Protein AF-A0A9W3HD60-F1 (afdb_monomer)

pLDDT: mean 72.44, std 21.39, range [37.31, 96.19]

Organism: Camelus bactrianus (NCBI:txid9837)

Sequence (207 aa):
MVCRALPRRALPRTVTPEMRALVVDWLVQVHEYLGLEGDTLYLAVHLLDSYLCAGRVRLHRLQLLGVACLFLACKMEECVLPESASLCLLGAGSFSRAELLRAERRILSRLDFRLHHPGPLLCLGLLAALARSSPQRGRAEPPRALYGPRRSPRPGSWPRRYLPQVCAAPAPRPQPRRRPPAPPPPARASLSLETSSKNTVCVRLPL

Radius of gyration: 32.54 Å; Cα contacts (8 Å, |Δi|>4): 108; chains: 1; bounding box: 62×59×100 Å

Structure (mmCIF, N/CA/C/O backbone):
data_AF-A0A9W3HD60-F1
#
_entry.id   AF-A0A9W3HD60-F1
#
loop_
_atom_site.group_PDB
_atom_site.id
_atom_site.type_symbol
_atom_site.label_atom_id
_atom_site.label_alt_id
_atom_site.label_comp_id
_atom_site.label_asym_id
_atom_site.label_entity_id
_atom_site.label_seq_id
_atom_site.pdbx_PDB_ins_code
_atom_site.Cartn_x
_atom_site.Cartn_y
_atom_site.Cartn_z
_atom_site.occupancy
_atom_site.B_iso_or_equiv
_atom_site.auth_seq_id
_atom_site.auth_comp_id
_atom_site.auth_asym_id
_atom_site.auth_atom_id
_atom_site.pdbx_PDB_model_num
ATOM 1 N N . MET A 1 1 ? -7.993 1.593 -24.203 1.00 39.50 1 MET A N 1
ATOM 2 C CA . MET A 1 1 ? -7.359 2.736 -23.511 1.00 39.50 1 MET A CA 1
ATOM 3 C C . MET A 1 1 ? -8.307 3.921 -23.569 1.00 39.50 1 MET A C 1
ATOM 5 O O . MET A 1 1 ? -8.400 4.558 -24.606 1.00 39.50 1 MET A O 1
ATOM 9 N N . VAL A 1 2 ? -9.061 4.183 -22.503 1.00 37.31 2 VAL A N 1
ATOM 10 C CA . VAL A 1 2 ? -9.850 5.417 -22.402 1.00 37.31 2 VAL A CA 1
ATOM 11 C C . VAL A 1 2 ? -9.294 6.192 -21.221 1.00 37.31 2 VAL A C 1
ATOM 13 O O . VAL A 1 2 ? -9.642 5.931 -20.073 1.00 37.31 2 VAL A O 1
ATOM 16 N N . CYS A 1 3 ? -8.409 7.143 -21.510 1.00 40.50 3 CYS A N 1
ATOM 17 C CA . CYS A 1 3 ? -8.087 8.214 -20.581 1.00 40.50 3 CYS A CA 1
ATOM 18 C C . CYS A 1 3 ? -9.326 9.111 -20.482 1.00 40.50 3 CYS A C 1
ATOM 20 O O . CYS A 1 3 ? -9.443 10.107 -21.193 1.00 40.50 3 CYS A O 1
ATOM 22 N N . ARG A 1 4 ? -10.290 8.745 -19.628 1.00 42.94 4 ARG A N 1
ATOM 23 C CA . ARG A 1 4 ? -11.300 9.705 -19.183 1.00 42.94 4 ARG A CA 1
ATOM 24 C C . ARG A 1 4 ? -10.584 10.707 -18.284 1.00 42.94 4 ARG A C 1
ATOM 26 O O . ARG A 1 4 ? -10.343 10.435 -17.112 1.00 42.94 4 ARG A O 1
ATOM 33 N N . ALA A 1 5 ? -10.223 11.850 -18.859 1.00 51.88 5 ALA A N 1
ATOM 34 C CA . ALA A 1 5 ? -9.874 13.043 -18.108 1.00 51.88 5 ALA A CA 1
ATOM 35 C C . ALA A 1 5 ? -11.059 13.379 -17.186 1.00 51.88 5 ALA A C 1
ATOM 37 O O . ALA A 1 5 ? -12.097 13.860 -17.637 1.00 51.88 5 ALA A O 1
ATOM 38 N N . LEU A 1 6 ? -10.937 13.034 -15.903 1.00 49.34 6 LEU A N 1
ATOM 39 C CA . LEU A 1 6 ? -11.927 13.386 -14.893 1.00 49.34 6 LEU A CA 1
ATOM 40 C C . LEU A 1 6 ? -11.842 14.896 -14.601 1.00 49.34 6 LEU A C 1
ATOM 42 O O . LEU A 1 6 ? -10.737 15.448 -14.553 1.00 49.34 6 LEU A O 1
ATOM 46 N N . PRO A 1 7 ? -12.982 15.580 -14.393 1.00 44.94 7 PRO A N 1
ATOM 47 C CA . PRO A 1 7 ? -13.003 17.016 -14.166 1.00 44.94 7 PRO A CA 1
ATOM 48 C C . PRO A 1 7 ? -12.259 17.366 -12.874 1.00 44.94 7 PRO A C 1
ATOM 50 O O . PRO A 1 7 ? -12.496 16.768 -11.823 1.00 44.94 7 PRO A O 1
ATOM 53 N N . ARG A 1 8 ? -11.392 18.384 -12.951 1.00 48.56 8 ARG A N 1
ATOM 54 C CA . ARG A 1 8 ? -10.660 19.018 -11.841 1.00 48.56 8 ARG A CA 1
ATOM 55 C C . ARG A 1 8 ? -11.598 19.694 -10.822 1.00 48.56 8 ARG A C 1
ATOM 57 O O . ARG A 1 8 ? -11.551 20.907 -10.638 1.00 48.56 8 ARG A O 1
ATOM 64 N N . ARG A 1 9 ? -12.430 18.939 -10.104 1.00 45.50 9 ARG A N 1
ATOM 65 C CA . ARG A 1 9 ? -12.992 19.398 -8.824 1.00 45.50 9 ARG A CA 1
ATOM 66 C C . ARG A 1 9 ? -12.070 18.921 -7.710 1.00 45.50 9 ARG A C 1
ATOM 68 O O . ARG A 1 9 ? -12.266 17.859 -7.128 1.00 45.50 9 ARG A O 1
ATOM 75 N N . ALA A 1 10 ? -11.026 19.708 -7.458 1.00 52.12 10 ALA A N 1
ATOM 76 C CA . ALA A 1 10 ? -10.154 19.549 -6.303 1.00 52.12 10 ALA A CA 1
ATOM 77 C C . ALA A 1 10 ? -10.948 19.877 -5.028 1.00 52.12 10 ALA A C 1
ATOM 79 O O . ALA A 1 10 ? -10.892 20.983 -4.500 1.00 52.12 10 ALA A O 1
ATOM 80 N N . LEU A 1 11 ? -11.732 18.908 -4.551 1.00 50.50 11 LEU A N 1
ATOM 81 C CA . LEU A 1 11 ? -12.142 18.869 -3.152 1.00 50.50 11 LEU A CA 1
ATOM 82 C C . LEU A 1 11 ? -10.866 18.892 -2.295 1.00 50.50 11 LEU A C 1
ATOM 84 O O . LEU A 1 11 ? -9.891 18.246 -2.693 1.00 50.50 11 LEU A O 1
ATOM 88 N N . PRO A 1 12 ? -10.846 19.575 -1.135 1.00 45.53 12 PRO A N 1
ATOM 89 C CA . PRO A 1 12 ? -9.704 19.545 -0.232 1.00 45.53 12 PRO A CA 1
ATOM 90 C C . PRO A 1 12 ? -9.394 18.095 0.149 1.00 45.53 12 PRO A C 1
ATOM 92 O O . PRO A 1 12 ? -10.071 17.481 0.985 1.00 45.53 12 PRO A O 1
ATOM 95 N N . ARG A 1 13 ? -8.386 17.515 -0.514 1.00 56.53 13 ARG A N 1
ATOM 96 C CA . ARG A 1 13 ? -7.853 16.203 -0.167 1.00 56.53 13 ARG A CA 1
ATOM 97 C C . ARG A 1 13 ? -7.346 16.343 1.255 1.00 56.53 13 ARG A C 1
ATOM 99 O O . ARG A 1 13 ? -6.498 17.166 1.559 1.00 56.53 13 ARG A O 1
ATOM 106 N N . THR A 1 14 ? -7.952 15.582 2.150 1.00 62.59 14 THR A N 1
ATOM 107 C CA . THR A 1 14 ? -7.651 15.651 3.594 1.00 62.59 14 THR A CA 1
ATOM 108 C C . THR A 1 14 ? -6.320 14.986 3.908 1.00 62.59 14 THR A C 1
ATOM 110 O O . THR A 1 14 ? -5.810 15.130 5.008 1.00 62.59 14 THR A O 1
ATOM 113 N N . VAL A 1 15 ? -5.780 14.256 2.931 1.00 69.19 15 VAL A N 1
ATOM 114 C CA . VAL A 1 15 ? -4.419 13.746 2.923 1.00 69.19 15 VAL A CA 1
ATOM 115 C C . VAL A 1 15 ? -3.604 14.690 2.051 1.00 69.19 15 VAL A C 1
ATOM 117 O O . VAL A 1 15 ? -3.862 14.805 0.849 1.00 69.19 15 VAL A O 1
ATOM 120 N N . THR A 1 16 ? -2.664 15.397 2.673 1.00 79.69 16 THR A N 1
ATOM 121 C CA . THR A 1 16 ? -1.701 16.231 1.957 1.00 79.69 16 THR A CA 1
ATOM 122 C C . THR A 1 16 ? -0.721 15.333 1.190 1.00 79.69 16 THR A C 1
ATOM 124 O O . THR A 1 16 ? -0.508 14.175 1.570 1.00 79.69 16 THR A O 1
ATOM 127 N N . PRO A 1 17 ? -0.112 15.823 0.097 1.00 82.44 17 PRO A N 1
ATOM 128 C CA . PRO A 1 17 ? 0.928 15.076 -0.615 1.00 82.44 17 PRO A CA 1
ATOM 129 C C . PRO A 1 17 ? 2.094 14.673 0.302 1.00 82.44 17 PRO A C 1
ATOM 131 O O . PRO A 1 17 ? 2.669 13.605 0.120 1.00 82.44 17 PRO A O 1
ATOM 134 N N . GLU A 1 18 ? 2.385 15.476 1.323 1.00 83.25 18 GLU A N 1
ATOM 135 C CA . GLU A 1 18 ? 3.402 15.203 2.344 1.00 83.25 18 GLU A CA 1
ATOM 136 C C . GLU A 1 18 ? 3.055 13.966 3.182 1.00 83.25 18 GLU A C 1
ATOM 138 O O . GLU A 1 18 ? 3.881 13.073 3.339 1.00 83.25 18 GLU A O 1
ATOM 143 N N . MET A 1 19 ? 1.809 13.851 3.659 1.00 82.50 19 MET A N 1
ATOM 144 C CA . MET A 1 19 ? 1.363 12.678 4.425 1.00 82.50 19 MET A CA 1
ATOM 145 C C . MET A 1 19 ? 1.461 11.392 3.599 1.00 82.50 19 MET A C 1
ATOM 147 O O . MET A 1 19 ? 1.823 10.339 4.123 1.00 82.50 19 MET A O 1
ATOM 151 N N . ARG A 1 20 ? 1.144 11.477 2.301 1.00 88.69 20 ARG A N 1
ATOM 152 C CA . ARG A 1 20 ? 1.333 10.364 1.366 1.00 88.69 20 ARG A CA 1
ATOM 153 C C . ARG A 1 20 ? 2.816 10.024 1.225 1.00 88.69 20 ARG A C 1
ATOM 155 O O . ARG A 1 20 ? 3.151 8.848 1.281 1.00 88.69 20 ARG A O 1
ATOM 162 N N . ALA A 1 21 ? 3.679 11.024 1.047 1.00 89.31 21 ALA A N 1
ATOM 163 C CA . ALA A 1 21 ? 5.117 10.816 0.893 1.00 89.31 21 ALA A CA 1
ATOM 164 C C . ALA A 1 21 ? 5.716 10.085 2.101 1.00 89.31 21 ALA A C 1
ATOM 166 O O . ALA A 1 21 ? 6.428 9.113 1.902 1.00 89.31 21 ALA A O 1
ATOM 167 N N . LEU A 1 22 ? 5.339 10.467 3.327 1.00 89.94 22 LEU A N 1
ATOM 168 C CA . LEU A 1 22 ? 5.797 9.796 4.550 1.00 89.94 22 LEU A CA 1
ATOM 169 C C . LEU A 1 22 ? 5.413 8.311 4.598 1.00 89.94 22 LEU A C 1
ATOM 171 O O . LEU A 1 22 ? 6.208 7.476 5.015 1.00 89.94 22 LEU A O 1
ATOM 175 N N . VAL A 1 23 ? 4.195 7.964 4.173 1.00 90.69 23 VAL A N 1
ATOM 176 C CA . VAL A 1 23 ? 3.758 6.559 4.166 1.00 90.69 23 VAL A CA 1
ATOM 177 C C . VAL A 1 23 ? 4.404 5.775 3.037 1.00 90.69 23 VAL A C 1
ATOM 179 O O . VAL A 1 23 ? 4.756 4.622 3.247 1.00 90.69 23 VAL A O 1
ATOM 182 N N . VAL A 1 24 ? 4.581 6.374 1.860 1.00 93.12 24 VAL A N 1
ATOM 183 C CA . VAL A 1 24 ? 5.275 5.712 0.749 1.00 93.12 24 VAL A CA 1
ATOM 184 C C . VAL A 1 24 ? 6.746 5.482 1.091 1.00 93.12 24 VAL A C 1
ATOM 186 O O . VAL A 1 24 ? 7.229 4.381 0.869 1.00 93.12 24 VAL A O 1
ATOM 189 N N . ASP A 1 25 ? 7.428 6.463 1.684 1.00 93.69 25 ASP A N 1
ATOM 190 C CA . ASP A 1 25 ? 8.811 6.325 2.157 1.00 93.69 25 ASP A CA 1
ATOM 191 C C . ASP A 1 25 ? 8.946 5.175 3.163 1.00 93.69 25 ASP A C 1
ATOM 193 O O . ASP A 1 25 ? 9.784 4.289 3.014 1.00 93.69 25 ASP A O 1
ATOM 197 N N . TRP A 1 26 ? 8.028 5.112 4.127 1.00 93.19 26 TRP A N 1
ATOM 198 C CA . TRP A 1 26 ? 7.981 4.002 5.068 1.00 93.19 26 TRP A CA 1
ATOM 199 C C . TRP A 1 26 ? 7.679 2.649 4.393 1.00 93.19 26 TRP A C 1
ATOM 201 O O . TRP A 1 26 ? 8.276 1.636 4.749 1.00 93.19 26 TRP A O 1
ATOM 211 N N . LEU A 1 27 ? 6.790 2.609 3.394 1.00 94.81 27 LEU A N 1
ATOM 212 C CA . LEU A 1 27 ? 6.503 1.384 2.639 1.00 94.81 27 LEU A CA 1
ATOM 213 C C . LEU A 1 27 ? 7.702 0.891 1.830 1.00 94.81 27 LEU A C 1
ATOM 215 O O . LEU A 1 27 ? 7.855 -0.320 1.710 1.00 94.81 27 LEU A O 1
ATOM 219 N N . VAL A 1 28 ? 8.542 1.790 1.308 1.00 95.50 28 VAL A N 1
ATOM 220 C CA . VAL A 1 28 ? 9.801 1.422 0.638 1.00 95.50 28 VAL A CA 1
ATOM 221 C C . VAL A 1 28 ? 10.717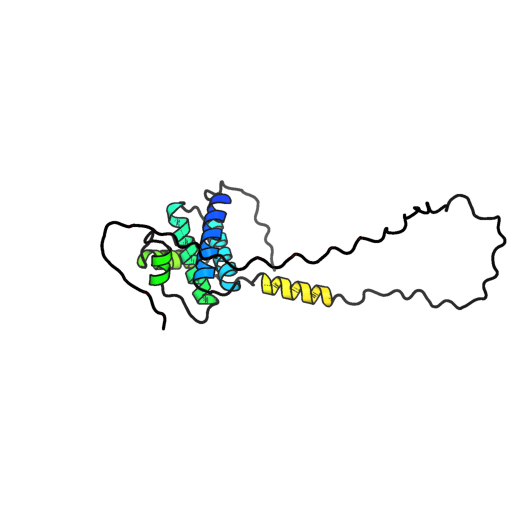 0.691 1.619 1.00 95.50 28 VAL A C 1
ATOM 223 O O . VAL A 1 28 ? 11.188 -0.396 1.312 1.00 95.50 28 VAL A O 1
ATOM 226 N N . GLN A 1 29 ? 10.879 1.213 2.838 1.00 94.31 29 GLN A N 1
ATOM 227 C CA . GLN A 1 29 ? 11.703 0.565 3.868 1.00 94.31 29 GLN A CA 1
ATOM 228 C C . GLN A 1 29 ? 11.173 -0.831 4.241 1.00 94.31 29 GLN A C 1
ATOM 230 O O . GLN A 1 29 ? 11.941 -1.779 4.396 1.00 94.31 29 GLN A O 1
ATOM 235 N N . VAL A 1 30 ? 9.849 -0.975 4.374 1.00 93.81 30 VAL A N 1
ATOM 236 C CA . VAL A 1 30 ? 9.198 -2.266 4.658 1.00 93.81 30 VAL A CA 1
ATOM 237 C C . VAL A 1 30 ? 9.364 -3.247 3.496 1.00 93.81 30 VAL A C 1
ATOM 239 O O . VAL A 1 30 ? 9.620 -4.428 3.722 1.00 93.81 30 VAL A O 1
ATOM 242 N N . HIS A 1 31 ? 9.209 -2.766 2.264 1.00 94.94 31 HIS A N 1
ATOM 243 C CA . HIS A 1 31 ? 9.381 -3.544 1.038 1.00 94.94 31 HIS A CA 1
ATOM 244 C C . HIS A 1 31 ? 10.805 -4.096 0.913 1.00 94.94 31 HIS A C 1
ATOM 246 O O . HIS A 1 31 ? 10.967 -5.302 0.724 1.00 94.94 31 HIS A O 1
ATOM 252 N N . GLU A 1 32 ? 11.813 -3.248 1.123 1.00 94.50 32 GLU A N 1
ATOM 253 C CA . GLU A 1 32 ? 13.226 -3.639 1.093 1.00 94.50 32 GLU A CA 1
ATOM 254 C C . GLU A 1 32 ? 13.560 -4.642 2.200 1.00 94.50 32 GLU A C 1
ATOM 256 O O . GLU A 1 32 ? 14.238 -5.638 1.952 1.00 94.50 32 GLU A O 1
ATOM 261 N N . TYR A 1 33 ? 13.039 -4.427 3.413 1.00 93.31 33 TYR A N 1
ATOM 262 C CA . TYR A 1 33 ? 13.242 -5.344 4.537 1.00 93.31 33 TYR A CA 1
ATOM 263 C C . TYR A 1 33 ? 12.680 -6.747 4.265 1.00 93.31 33 TYR A C 1
ATOM 265 O O . TYR A 1 33 ? 13.265 -7.745 4.682 1.00 93.31 33 TYR A O 1
ATOM 273 N N . LEU A 1 34 ? 11.542 -6.825 3.574 1.00 92.25 34 LEU A N 1
ATOM 274 C CA . LEU A 1 34 ? 10.895 -8.086 3.215 1.00 92.25 34 LEU A CA 1
ATOM 275 C C . LEU A 1 34 ? 11.492 -8.736 1.956 1.00 92.25 34 LEU A C 1
ATOM 277 O O . LEU A 1 34 ? 11.150 -9.881 1.671 1.00 92.25 34 LEU A O 1
ATOM 281 N N . GLY A 1 35 ? 12.367 -8.039 1.222 1.00 93.12 35 GLY A N 1
ATOM 282 C CA . GLY A 1 35 ? 12.982 -8.547 -0.006 1.00 93.12 35 GLY A CA 1
ATOM 283 C C . GLY A 1 35 ? 11.977 -8.804 -1.130 1.00 93.12 35 GLY A C 1
ATOM 284 O O . GLY A 1 35 ? 12.124 -9.779 -1.860 1.00 93.12 35 GLY A O 1
ATOM 285 N N . LEU A 1 36 ? 10.936 -7.973 -1.227 1.00 94.00 36 LEU A N 1
ATOM 286 C CA . LEU A 1 36 ? 9.871 -8.112 -2.224 1.00 94.00 36 LEU A CA 1
ATOM 287 C C . LEU A 1 36 ? 10.310 -7.574 -3.596 1.00 94.00 36 LEU A C 1
ATOM 289 O O . LEU A 1 36 ? 11.193 -6.717 -3.697 1.00 94.00 36 LEU A O 1
ATOM 293 N N . GLU A 1 37 ? 9.635 -8.000 -4.658 1.00 92.81 37 GLU A N 1
ATOM 294 C CA . GLU A 1 37 ? 9.883 -7.513 -6.014 1.00 92.81 37 GLU A CA 1
ATOM 295 C C . GLU A 1 37 ? 9.430 -6.060 -6.205 1.00 92.81 37 GLU A C 1
ATOM 297 O O . GLU A 1 37 ? 8.509 -5.560 -5.549 1.00 92.81 37 GLU A O 1
ATOM 302 N N . GLY A 1 38 ? 10.080 -5.347 -7.129 1.00 92.25 38 GLY A N 1
ATOM 303 C CA . GLY A 1 38 ? 9.765 -3.938 -7.396 1.00 92.25 38 GLY A CA 1
ATOM 304 C C . GLY A 1 38 ? 8.326 -3.730 -7.883 1.00 92.25 38 GLY A C 1
ATOM 305 O O . GLY A 1 38 ? 7.673 -2.752 -7.507 1.00 92.25 38 GLY A O 1
ATOM 306 N N . ASP A 1 39 ? 7.802 -4.677 -8.663 1.00 91.81 39 ASP A N 1
ATOM 307 C CA . ASP A 1 39 ? 6.425 -4.652 -9.167 1.00 91.81 39 ASP A CA 1
ATOM 308 C C . ASP A 1 39 ? 5.391 -4.693 -8.028 1.00 91.81 39 ASP A C 1
ATOM 310 O O . ASP A 1 39 ? 4.401 -3.953 -8.068 1.00 91.81 39 ASP A O 1
ATOM 314 N N . THR A 1 40 ? 5.681 -5.419 -6.945 1.00 94.50 40 THR A N 1
ATOM 315 C CA . THR A 1 40 ? 4.857 -5.470 -5.728 1.00 94.50 40 THR A CA 1
ATOM 316 C C . THR A 1 40 ? 4.726 -4.096 -5.071 1.00 94.50 40 THR A C 1
ATOM 318 O O . THR A 1 40 ? 3.623 -3.684 -4.695 1.00 94.50 40 THR A O 1
ATOM 321 N N . LEU A 1 41 ? 5.822 -3.336 -4.972 1.00 94.81 41 LEU A N 1
ATOM 322 C CA . LEU A 1 41 ? 5.791 -1.972 -4.434 1.00 94.81 41 LEU A CA 1
ATOM 323 C C . LEU A 1 41 ? 4.970 -1.035 -5.327 1.00 94.81 41 LEU A C 1
ATOM 325 O O . LEU A 1 41 ? 4.153 -0.256 -4.823 1.00 94.81 41 LEU A O 1
ATOM 329 N N . TYR A 1 42 ? 5.158 -1.110 -6.647 1.00 93.88 42 TYR A N 1
ATOM 330 C CA . TYR A 1 42 ? 4.403 -0.281 -7.589 1.00 93.88 42 TYR A CA 1
ATOM 331 C C . TYR A 1 42 ? 2.903 -0.552 -7.501 1.00 93.88 42 TYR A C 1
ATOM 333 O O . TYR A 1 42 ? 2.107 0.395 -7.447 1.00 93.88 42 TYR A O 1
ATOM 341 N N . LEU A 1 43 ? 2.515 -1.825 -7.419 1.00 94.38 43 LEU A N 1
ATOM 342 C CA . LEU A 1 43 ? 1.127 -2.214 -7.221 1.00 94.38 43 LEU A CA 1
ATOM 343 C C . LEU A 1 43 ? 0.594 -1.705 -5.873 1.00 94.38 43 LEU A C 1
ATOM 345 O O . LEU A 1 43 ? -0.480 -1.103 -5.830 1.00 94.38 43 LEU A O 1
ATOM 349 N N . ALA A 1 44 ? 1.349 -1.856 -4.784 1.00 95.50 44 ALA A N 1
ATOM 350 C CA . ALA A 1 44 ? 0.944 -1.378 -3.461 1.00 95.50 44 ALA A CA 1
ATOM 351 C C . ALA A 1 44 ? 0.669 0.138 -3.442 1.00 95.50 44 ALA A C 1
ATOM 353 O O . ALA A 1 44 ? -0.366 0.579 -2.927 1.00 95.50 44 ALA A O 1
ATOM 354 N N . VAL A 1 45 ? 1.556 0.938 -4.044 1.00 94.44 45 VAL A N 1
ATOM 355 C CA . VAL A 1 45 ? 1.389 2.398 -4.157 1.00 94.44 45 VAL A CA 1
ATOM 356 C C . VAL A 1 45 ? 0.192 2.744 -5.044 1.00 94.44 45 VAL A C 1
ATOM 358 O O . VAL A 1 45 ? -0.592 3.629 -4.695 1.00 94.44 45 VAL A O 1
ATOM 361 N N . HIS A 1 46 ? -0.009 2.019 -6.147 1.00 93.31 46 HIS A N 1
ATOM 362 C CA . HIS A 1 46 ? -1.176 2.203 -7.009 1.00 93.31 46 HIS A CA 1
ATOM 363 C C . HIS A 1 46 ? -2.499 1.940 -6.267 1.00 93.31 46 HIS A C 1
ATOM 365 O O . HIS A 1 46 ? -3.444 2.732 -6.377 1.00 93.31 46 HIS A O 1
ATOM 371 N N . LEU A 1 47 ? -2.570 0.862 -5.480 1.00 93.94 47 LEU A N 1
ATOM 372 C CA . LEU A 1 47 ? -3.744 0.527 -4.669 1.00 93.94 47 LEU A CA 1
ATOM 373 C C . LEU A 1 47 ? -4.001 1.586 -3.590 1.00 93.94 47 LEU A C 1
ATOM 375 O O . LEU A 1 47 ? -5.145 2.011 -3.401 1.00 93.94 47 LEU A O 1
ATOM 379 N N . LEU A 1 48 ? -2.943 2.055 -2.919 1.00 93.25 48 LEU A N 1
ATOM 380 C CA . LEU A 1 48 ? -3.024 3.132 -1.932 1.00 93.25 48 LEU A CA 1
ATOM 381 C C . LEU A 1 48 ? -3.588 4.416 -2.555 1.00 93.25 48 LEU A C 1
ATOM 383 O O . LEU A 1 48 ? -4.550 4.983 -2.035 1.00 93.25 48 LEU A O 1
ATOM 387 N N . ASP A 1 49 ? -3.044 4.845 -3.690 1.00 91.44 49 ASP A N 1
ATOM 388 C CA . ASP A 1 49 ? -3.473 6.065 -4.376 1.00 91.44 49 ASP A CA 1
ATOM 389 C C . ASP A 1 49 ? -4.913 5.976 -4.879 1.00 91.44 49 ASP A C 1
ATOM 391 O O . ASP A 1 49 ? -5.686 6.930 -4.734 1.00 91.44 49 ASP A O 1
ATOM 395 N N . SER A 1 50 ? -5.299 4.817 -5.409 1.00 89.94 50 SER A N 1
ATOM 396 C CA . SER A 1 50 ? -6.669 4.549 -5.850 1.00 89.94 50 SER A CA 1
ATOM 397 C C . SER A 1 50 ? -7.650 4.625 -4.678 1.00 89.94 50 SER A C 1
ATOM 399 O O . SER A 1 50 ? -8.694 5.275 -4.777 1.00 89.94 50 SER A O 1
ATOM 401 N N . TYR A 1 51 ? -7.283 4.059 -3.524 1.00 89.62 51 TYR A N 1
ATOM 402 C CA . TYR A 1 51 ? -8.092 4.146 -2.311 1.00 89.62 51 TYR A CA 1
ATOM 403 C C . TYR A 1 51 ? -8.212 5.592 -1.799 1.00 89.62 51 TYR A C 1
ATOM 405 O O . TYR A 1 51 ? -9.302 6.037 -1.427 1.00 89.62 51 TYR A O 1
ATOM 413 N N . LEU A 1 52 ? -7.113 6.354 -1.805 1.00 87.62 52 LEU A N 1
ATOM 414 C CA . LEU A 1 52 ? -7.095 7.757 -1.375 1.00 87.62 52 LEU A CA 1
ATOM 415 C C . LEU A 1 52 ? -7.869 8.683 -2.321 1.00 87.62 52 LEU A C 1
ATOM 417 O O . LEU A 1 52 ? -8.382 9.716 -1.889 1.00 87.62 52 LEU A O 1
ATOM 421 N N . CYS A 1 53 ? -8.002 8.316 -3.596 1.00 84.62 53 CYS A N 1
ATOM 422 C CA . CYS A 1 53 ? -8.848 9.047 -4.535 1.00 84.62 53 CYS A CA 1
ATOM 423 C C . CYS A 1 53 ? -10.347 8.857 -4.249 1.00 84.62 53 CYS A C 1
ATOM 425 O O . CYS A 1 53 ? -11.135 9.752 -4.555 1.00 84.62 53 CYS A O 1
ATOM 427 N N . ALA A 1 54 ? -10.741 7.737 -3.636 1.00 77.19 54 ALA A N 1
ATOM 428 C CA . ALA A 1 54 ? -12.136 7.386 -3.371 1.00 77.19 54 ALA A CA 1
ATOM 429 C C . ALA A 1 54 ? -12.681 7.899 -2.021 1.00 77.19 54 ALA A C 1
ATOM 431 O O . ALA A 1 54 ? -13.887 7.804 -1.774 1.00 77.19 54 ALA A O 1
ATOM 432 N N . GLY A 1 55 ? -11.846 8.434 -1.119 1.00 70.88 55 GLY A N 1
ATOM 433 C CA . GLY A 1 55 ? -12.338 8.880 0.187 1.00 70.88 55 GLY A CA 1
ATOM 434 C C . GLY A 1 55 ? -11.329 9.569 1.104 1.00 70.88 55 GLY A C 1
ATOM 435 O O . GLY A 1 55 ? -10.149 9.709 0.806 1.00 70.88 55 GLY A O 1
ATOM 436 N N . ARG A 1 56 ? -11.825 10.014 2.266 1.00 75.69 56 ARG A N 1
ATOM 437 C CA . ARG A 1 56 ? -11.034 10.685 3.311 1.00 75.69 56 ARG A CA 1
ATOM 438 C C . ARG A 1 56 ? -10.549 9.649 4.330 1.00 75.69 56 ARG A C 1
ATOM 440 O O . ARG A 1 56 ? -11.341 8.842 4.816 1.00 75.69 56 ARG A O 1
ATOM 447 N N . VAL A 1 57 ? -9.266 9.692 4.686 1.00 81.75 57 VAL A N 1
ATOM 448 C CA . VAL A 1 57 ? -8.642 8.795 5.675 1.00 81.75 57 VAL A CA 1
ATOM 449 C C . VAL A 1 57 ? -7.951 9.635 6.742 1.00 81.75 57 VAL A C 1
ATOM 451 O O . VAL A 1 57 ? -7.359 10.667 6.441 1.00 81.75 57 VAL A O 1
ATOM 454 N N . ARG A 1 58 ? -8.052 9.211 8.005 1.00 80.75 58 ARG A N 1
ATOM 455 C CA . ARG A 1 58 ? -7.350 9.855 9.123 1.00 80.75 58 ARG A CA 1
ATOM 456 C C . ARG A 1 58 ? -5.882 9.429 9.129 1.00 80.75 58 ARG A C 1
ATOM 458 O O . ARG A 1 58 ? -5.603 8.257 8.890 1.00 80.75 58 ARG A O 1
ATOM 465 N N . LEU A 1 59 ? -4.979 10.343 9.491 1.00 79.19 59 LEU A N 1
ATOM 466 C CA . LEU A 1 59 ? -3.526 10.111 9.508 1.00 79.19 59 LEU A CA 1
ATOM 467 C C . LEU A 1 59 ? -3.127 8.832 10.265 1.00 79.19 59 LEU A C 1
ATOM 469 O O . LEU A 1 59 ? -2.398 8.009 9.729 1.00 79.19 59 LEU A O 1
ATOM 473 N N . HIS A 1 60 ? -3.691 8.609 11.457 1.00 79.94 60 HIS A N 1
ATOM 474 C CA . HIS A 1 60 ? -3.386 7.435 12.287 1.00 79.94 60 HIS A CA 1
ATOM 475 C C . HIS A 1 60 ? -3.758 6.088 11.644 1.00 79.94 60 HIS A C 1
ATOM 477 O O . HIS A 1 60 ? -3.316 5.046 12.108 1.00 79.94 60 HIS A O 1
ATOM 483 N N . ARG A 1 61 ? -4.594 6.076 10.596 1.00 85.88 61 ARG A N 1
ATOM 484 C CA . ARG A 1 61 ? -4.953 4.849 9.861 1.00 85.88 61 ARG A CA 1
ATOM 485 C C . ARG A 1 61 ? -4.213 4.709 8.539 1.00 85.88 61 ARG A C 1
ATOM 487 O O . ARG A 1 61 ? -4.457 3.737 7.829 1.00 85.88 61 ARG A O 1
ATOM 494 N N . LEU A 1 62 ? -3.367 5.675 8.186 1.00 88.12 62 LEU A N 1
ATOM 495 C CA . LEU A 1 62 ? -2.692 5.701 6.894 1.00 88.12 62 LEU A CA 1
ATOM 496 C C . LEU A 1 62 ? -1.595 4.632 6.819 1.00 88.12 62 LEU A C 1
ATOM 498 O O . LEU A 1 62 ? -1.490 3.971 5.795 1.00 88.12 62 LEU A O 1
ATOM 502 N N . GLN A 1 63 ? -0.875 4.379 7.919 1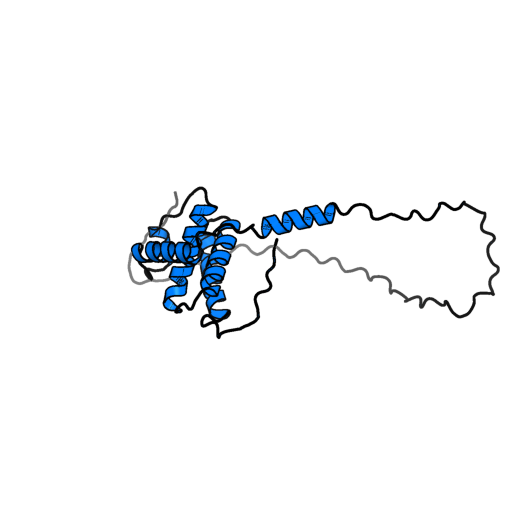.00 91.56 63 GLN A N 1
ATOM 503 C CA . GLN A 1 6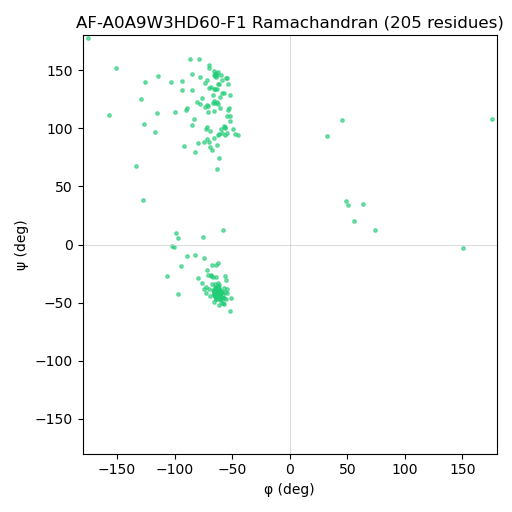3 ? 0.081 3.267 8.020 1.00 91.56 63 GLN A CA 1
ATOM 504 C C . GLN A 1 63 ? -0.608 1.908 7.852 1.00 91.56 63 GLN A C 1
ATOM 506 O O . GLN A 1 63 ? -0.238 1.146 6.966 1.00 91.56 63 GLN A O 1
ATOM 511 N N . LEU A 1 64 ? -1.675 1.641 8.619 1.00 93.69 64 LEU A N 1
ATOM 512 C CA . LEU A 1 64 ? -2.483 0.420 8.475 1.00 93.69 64 LEU A CA 1
ATOM 513 C C . LEU A 1 64 ? -2.991 0.238 7.036 1.00 93.69 64 LEU A C 1
ATOM 515 O O . LEU A 1 64 ? -2.984 -0.872 6.511 1.00 93.69 64 LEU A O 1
ATOM 519 N N . LEU A 1 65 ? -3.445 1.321 6.398 1.00 94.06 65 LEU A N 1
ATOM 520 C CA . LEU A 1 65 ? -3.888 1.280 5.007 1.00 94.06 65 LEU A CA 1
ATOM 521 C C . LEU A 1 65 ? -2.731 0.938 4.060 1.00 94.06 65 LEU A C 1
ATOM 523 O O . LEU A 1 65 ? -2.909 0.092 3.193 1.00 94.06 65 LEU A O 1
ATOM 527 N N . GLY A 1 66 ? -1.562 1.554 4.249 1.00 94.19 66 GLY A N 1
ATOM 528 C CA . GLY A 1 66 ? -0.360 1.271 3.470 1.00 94.19 66 GLY A CA 1
ATOM 529 C C . GLY A 1 66 ? 0.049 -0.198 3.558 1.00 94.19 66 GLY A C 1
ATOM 530 O O . GLY A 1 66 ? 0.203 -0.845 2.526 1.00 94.19 66 GLY A O 1
ATOM 531 N N . VAL A 1 67 ? 0.138 -0.754 4.771 1.00 95.19 67 VAL A N 1
ATOM 532 C CA . VAL A 1 67 ? 0.467 -2.180 4.970 1.00 95.19 67 VAL A CA 1
ATOM 533 C C . VAL A 1 67 ? -0.590 -3.088 4.372 1.00 95.19 67 VAL A C 1
ATOM 535 O O . VAL A 1 67 ? -0.250 -4.100 3.775 1.00 95.19 67 VAL A O 1
ATOM 538 N N . ALA A 1 68 ? -1.871 -2.744 4.503 1.00 96.00 68 ALA A N 1
ATOM 539 C CA . ALA A 1 68 ? -2.939 -3.532 3.903 1.00 96.00 68 ALA A CA 1
ATOM 540 C C . ALA A 1 68 ? -2.858 -3.529 2.366 1.00 96.00 68 ALA A C 1
ATOM 542 O O . ALA A 1 68 ? -3.081 -4.571 1.752 1.00 96.00 68 ALA A O 1
ATOM 543 N N . CYS A 1 69 ? -2.503 -2.398 1.746 1.00 95.81 69 CYS A N 1
ATOM 544 C CA . CYS A 1 69 ? -2.237 -2.325 0.308 1.00 95.81 69 CYS A CA 1
ATOM 545 C C . CYS A 1 69 ? -1.007 -3.151 -0.091 1.00 95.81 69 CYS A C 1
ATOM 547 O O . CYS A 1 69 ? -1.063 -3.853 -1.096 1.00 95.81 69 CYS A O 1
ATOM 549 N N . LEU A 1 70 ? 0.073 -3.105 0.696 1.00 95.88 70 LEU A N 1
ATOM 550 C CA . LEU A 1 70 ? 1.273 -3.908 0.447 1.00 95.88 70 LEU A CA 1
ATOM 551 C C . LEU A 1 70 ? 0.985 -5.406 0.584 1.00 95.88 70 LEU A C 1
ATOM 553 O O . LEU A 1 70 ? 1.341 -6.179 -0.293 1.00 95.88 70 LEU A O 1
ATOM 557 N N . PHE A 1 71 ? 0.259 -5.810 1.624 1.00 96.12 71 PHE A N 1
ATOM 558 C CA . PHE A 1 71 ? -0.145 -7.200 1.831 1.00 96.12 71 PHE A CA 1
ATOM 559 C C .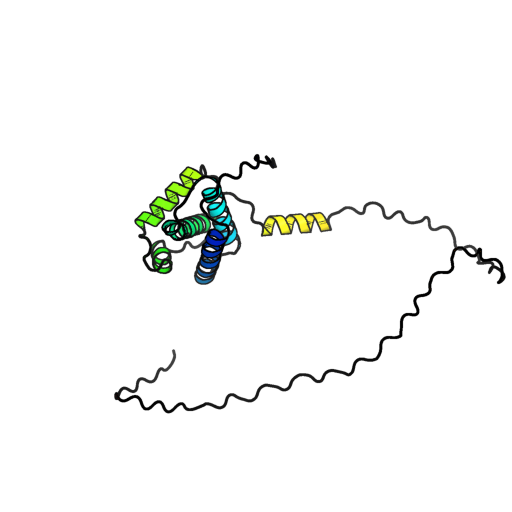 PHE A 1 71 ? -1.026 -7.722 0.692 1.00 96.12 71 PHE A C 1
ATOM 561 O O . PHE A 1 71 ? -0.865 -8.862 0.262 1.00 96.12 71 PHE A O 1
ATOM 568 N N . LEU A 1 72 ? -1.935 -6.884 0.182 1.00 96.12 72 LEU A N 1
ATOM 569 C CA . LEU A 1 72 ? -2.717 -7.193 -1.013 1.00 96.12 72 LEU A CA 1
ATOM 570 C C . LEU A 1 72 ? -1.832 -7.346 -2.250 1.00 96.12 72 LEU A C 1
ATOM 572 O O . LEU A 1 72 ? -2.027 -8.296 -2.997 1.00 96.12 72 LEU A O 1
ATOM 576 N N . ALA A 1 73 ? -0.863 -6.453 -2.455 1.00 95.62 73 ALA A N 1
ATOM 577 C CA . ALA A 1 73 ? 0.059 -6.540 -3.583 1.00 95.62 73 ALA A CA 1
ATOM 578 C C . ALA A 1 73 ? 0.918 -7.812 -3.526 1.00 95.62 73 ALA A C 1
ATOM 580 O O . ALA A 1 73 ? 1.038 -8.500 -4.535 1.00 95.62 73 ALA A O 1
ATOM 581 N N . CYS A 1 74 ? 1.411 -8.194 -2.342 1.00 95.56 74 CYS A N 1
ATOM 582 C CA . CYS A 1 74 ? 2.133 -9.454 -2.161 1.00 95.56 74 CYS A CA 1
ATOM 583 C C . CYS A 1 74 ? 1.293 -10.664 -2.592 1.00 95.56 74 CYS A C 1
ATOM 585 O O . CYS A 1 74 ? 1.816 -11.587 -3.196 1.00 95.56 74 CYS A O 1
ATOM 587 N N . LYS A 1 75 ? -0.021 -10.665 -2.336 1.00 94.19 75 LYS A N 1
ATOM 588 C CA . LYS A 1 75 ? -0.903 -11.763 -2.777 1.00 94.19 75 LYS A CA 1
ATOM 589 C C . LYS A 1 75 ? -1.077 -11.848 -4.294 1.00 94.19 75 LYS A C 1
ATOM 591 O O . LYS A 1 75 ? -1.566 -12.870 -4.767 1.00 94.19 75 LYS A O 1
ATOM 596 N N . MET A 1 76 ? -0.758 -10.782 -5.024 1.00 93.44 76 MET A N 1
ATOM 597 C CA . MET A 1 76 ? -0.934 -10.705 -6.474 1.00 93.44 76 MET A CA 1
ATOM 598 C C . MET A 1 76 ? 0.354 -11.019 -7.231 1.00 93.44 76 MET A C 1
ATOM 600 O O . MET A 1 76 ? 0.293 -11.727 -8.230 1.00 93.44 76 MET A O 1
ATOM 604 N N . GLU A 1 77 ? 1.486 -10.492 -6.763 1.00 91.69 77 GLU A N 1
ATOM 605 C CA . GLU A 1 77 ? 2.755 -10.524 -7.502 1.00 91.69 77 GLU A CA 1
ATOM 606 C C . GLU A 1 77 ? 3.766 -11.532 -6.925 1.00 91.69 77 GLU A C 1
ATOM 608 O O . GLU A 1 77 ? 4.597 -12.058 -7.661 1.00 91.69 77 GLU A O 1
ATOM 613 N N . GLU A 1 78 ? 3.702 -11.849 -5.626 1.00 92.88 78 GLU A N 1
ATOM 614 C CA . GLU A 1 78 ? 4.726 -12.671 -4.969 1.00 92.88 78 GLU A CA 1
ATOM 615 C C . GLU A 1 78 ? 4.370 -14.158 -4.953 1.00 92.88 78 GLU A C 1
ATOM 617 O O . GLU A 1 78 ? 3.240 -14.559 -4.669 1.00 92.88 78 GLU A O 1
ATOM 622 N N . CYS A 1 79 ? 5.381 -15.004 -5.160 1.00 92.19 79 CYS A N 1
ATOM 623 C CA . CYS A 1 79 ? 5.240 -16.454 -4.993 1.00 92.19 79 CYS A CA 1
ATOM 624 C C . CYS A 1 79 ? 5.230 -16.867 -3.513 1.00 92.19 79 CYS A C 1
ATOM 626 O O . CYS A 1 79 ? 4.568 -17.837 -3.140 1.00 92.19 79 CYS A O 1
ATOM 628 N N . VAL A 1 80 ? 5.981 -16.145 -2.673 1.00 91.56 80 VAL A N 1
ATOM 629 C CA . VAL A 1 80 ? 6.104 -16.413 -1.236 1.00 91.56 80 VAL A CA 1
ATOM 630 C C . VAL A 1 80 ? 5.512 -15.244 -0.467 1.00 91.56 80 VAL A C 1
ATOM 632 O O . VAL A 1 80 ? 6.028 -14.131 -0.491 1.00 91.56 80 VAL A O 1
ATOM 635 N N . LEU A 1 81 ? 4.411 -15.503 0.233 1.00 93.44 81 LEU A N 1
ATOM 636 C CA . LEU A 1 81 ? 3.693 -14.463 0.952 1.00 93.44 81 LEU A CA 1
ATOM 637 C C . LEU A 1 81 ? 4.300 -14.225 2.346 1.00 93.44 81 LEU A C 1
ATOM 639 O O . LEU A 1 81 ? 4.470 -15.191 3.097 1.00 93.44 81 LEU A O 1
ATOM 643 N N . PRO A 1 82 ? 4.541 -12.965 2.758 1.00 92.25 82 PRO A N 1
ATOM 644 C CA . PRO A 1 82 ? 4.914 -12.669 4.134 1.00 92.25 82 PRO A CA 1
ATOM 645 C C . PRO A 1 82 ? 3.762 -12.985 5.093 1.00 92.25 82 PRO A C 1
ATOM 647 O O . PRO A 1 82 ? 2.578 -12.786 4.792 1.00 92.25 82 PRO A O 1
ATOM 650 N N . GLU A 1 83 ? 4.102 -13.440 6.297 1.00 92.75 83 GLU A N 1
ATOM 651 C CA . GLU A 1 83 ? 3.097 -13.712 7.314 1.00 92.75 83 GLU A CA 1
ATOM 652 C C . GLU A 1 83 ? 2.449 -12.409 7.807 1.00 92.75 83 GLU A C 1
ATOM 654 O O . GLU A 1 83 ? 3.114 -11.422 8.129 1.00 92.75 83 GLU A O 1
ATOM 659 N N . SER A 1 84 ? 1.120 -12.418 7.941 1.00 91.88 84 SER A N 1
ATOM 660 C CA . SER A 1 84 ? 0.372 -11.271 8.477 1.00 91.88 84 SER A CA 1
ATOM 661 C C . SER A 1 84 ? 0.834 -10.827 9.875 1.00 91.88 84 SER A C 1
ATOM 663 O O . SER A 1 84 ? 0.698 -9.654 10.210 1.00 91.88 84 SER A O 1
ATOM 665 N N . ALA A 1 85 ? 1.386 -11.740 10.685 1.00 90.94 85 ALA A N 1
ATOM 666 C CA . ALA A 1 85 ? 1.949 -11.423 11.995 1.00 90.94 85 ALA A CA 1
ATOM 667 C C . ALA A 1 85 ? 3.237 -10.591 11.871 1.00 90.94 85 ALA A C 1
ATOM 669 O O . ALA A 1 85 ? 3.360 -9.563 12.535 1.00 90.94 85 ALA A O 1
ATOM 670 N N . SER A 1 86 ? 4.138 -10.969 10.960 1.00 90.88 86 SER A N 1
ATOM 671 C CA . SER A 1 86 ? 5.372 -10.231 10.664 1.00 90.88 86 SER A CA 1
ATOM 672 C C . SER A 1 86 ? 5.085 -8.798 10.216 1.00 90.88 86 SER A C 1
ATOM 674 O O . SER A 1 86 ? 5.719 -7.859 10.688 1.00 90.88 86 SER A O 1
ATOM 676 N N . LEU A 1 87 ? 4.053 -8.598 9.392 1.00 90.38 87 LEU A N 1
ATOM 677 C CA . LEU A 1 87 ? 3.616 -7.259 8.979 1.00 90.38 87 LEU A CA 1
ATOM 678 C C . LEU A 1 87 ? 3.101 -6.402 10.149 1.00 90.38 87 LEU A C 1
ATOM 680 O O . LEU A 1 87 ? 3.351 -5.198 10.190 1.00 90.38 87 LEU A O 1
ATOM 684 N N . CYS A 1 88 ? 2.404 -7.001 11.119 1.00 91.69 88 CYS A N 1
ATOM 685 C CA . CYS A 1 88 ? 1.980 -6.293 12.333 1.00 91.69 88 CYS A CA 1
ATOM 686 C C . CYS A 1 88 ? 3.165 -5.903 13.230 1.00 91.69 88 CYS A C 1
ATOM 688 O O . CYS A 1 88 ? 3.129 -4.840 13.854 1.00 91.69 88 CYS A O 1
ATOM 690 N N . LEU A 1 89 ? 4.219 -6.726 13.272 1.00 90.75 89 LEU A N 1
ATOM 691 C CA . LEU A 1 89 ? 5.448 -6.413 14.008 1.00 90.75 89 LEU A CA 1
ATOM 692 C C . LEU A 1 89 ? 6.189 -5.219 13.391 1.00 90.75 89 LEU A C 1
ATOM 694 O O . LEU A 1 89 ? 6.639 -4.343 14.126 1.00 90.75 89 LEU A O 1
ATOM 698 N N . LEU A 1 90 ? 6.231 -5.123 12.058 1.00 88.94 90 LEU A N 1
ATOM 699 C CA . LEU A 1 90 ? 6.822 -3.977 11.348 1.00 88.94 90 LEU A CA 1
ATOM 700 C C . LEU A 1 90 ? 6.074 -2.664 11.612 1.00 88.94 90 LEU A C 1
ATOM 702 O O . LEU A 1 90 ? 6.670 -1.591 11.615 1.00 88.94 90 LEU A O 1
ATOM 706 N N . GLY A 1 91 ? 4.775 -2.747 11.901 1.00 84.50 91 GLY A N 1
ATOM 707 C CA . GLY A 1 91 ? 3.972 -1.617 12.365 1.00 84.50 91 GLY A CA 1
ATOM 708 C C . GLY A 1 91 ? 4.204 -1.228 13.829 1.00 84.50 91 GLY A C 1
ATOM 709 O O . GLY A 1 91 ? 3.432 -0.416 14.339 1.00 84.50 91 GLY A O 1
ATOM 710 N N . ALA A 1 92 ? 5.182 -1.820 14.526 1.00 87.31 92 ALA A N 1
ATOM 711 C CA . ALA A 1 92 ? 5.472 -1.600 15.948 1.00 87.31 92 ALA A CA 1
ATOM 712 C C . ALA A 1 92 ? 4.234 -1.737 16.863 1.00 87.31 92 ALA A C 1
ATOM 714 O O . ALA A 1 92 ? 4.080 -1.007 17.840 1.00 87.31 92 ALA A O 1
ATOM 715 N N . GLY A 1 93 ? 3.308 -2.643 16.523 1.00 82.75 93 GLY A N 1
ATOM 716 C CA . GLY A 1 93 ? 2.073 -2.853 17.289 1.00 82.75 93 GLY A CA 1
ATOM 717 C C . GLY A 1 93 ? 1.010 -1.758 17.128 1.00 82.75 93 GLY A C 1
ATOM 718 O O . GLY A 1 93 ? 0.034 -1.750 17.875 1.00 82.75 93 GLY A O 1
ATOM 719 N N . SER A 1 94 ? 1.147 -0.856 16.149 1.00 87.81 94 SER A N 1
ATOM 720 C CA . SER A 1 94 ? 0.151 0.197 15.868 1.00 87.81 94 SER A CA 1
ATOM 721 C C . SER A 1 94 ? -1.213 -0.334 15.409 1.00 87.81 94 SER A C 1
ATOM 723 O O . SER A 1 94 ? -2.208 0.391 15.462 1.00 87.81 94 SER A O 1
ATOM 725 N N . PHE A 1 95 ? -1.277 -1.588 14.958 1.00 91.50 95 PHE A N 1
ATOM 726 C CA . PHE A 1 95 ? -2.504 -2.265 14.560 1.00 91.50 95 PHE A CA 1
ATOM 727 C C . PHE A 1 95 ? -2.406 -3.776 14.784 1.00 91.50 95 PHE A C 1
ATOM 729 O O . PHE A 1 95 ? -1.339 -4.388 14.712 1.00 91.50 95 PHE A O 1
ATOM 736 N N . SER A 1 96 ? -3.560 -4.393 15.011 1.00 94.44 96 SER A N 1
ATOM 737 C CA . SER A 1 96 ? -3.701 -5.840 15.165 1.00 94.44 96 SER A CA 1
ATOM 738 C C . SER A 1 96 ? -3.883 -6.557 13.822 1.00 94.44 96 SER A C 1
ATOM 740 O O . SER A 1 96 ? -4.364 -5.988 12.837 1.00 94.44 96 SER A O 1
ATOM 742 N N . ARG A 1 97 ? -3.607 -7.868 13.793 1.00 94.44 97 ARG A N 1
ATOM 743 C CA . ARG A 1 97 ? -3.880 -8.729 12.625 1.00 94.44 97 ARG A CA 1
ATOM 744 C C . ARG A 1 97 ? -5.343 -8.653 12.176 1.00 94.44 97 ARG A C 1
ATOM 746 O O . ARG A 1 97 ? -5.638 -8.637 10.984 1.00 94.44 97 ARG A O 1
ATOM 753 N N . ALA A 1 98 ? -6.275 -8.581 13.127 1.00 95.25 98 ALA A N 1
ATOM 754 C CA . ALA A 1 98 ? -7.697 -8.457 12.825 1.00 95.25 98 ALA A CA 1
ATOM 755 C C . ALA A 1 98 ? -8.017 -7.141 12.097 1.00 95.25 98 ALA A C 1
ATOM 757 O O . ALA A 1 98 ? -8.852 -7.122 11.190 1.00 95.25 98 ALA A O 1
ATOM 758 N N . GLU A 1 99 ? -7.354 -6.045 12.466 1.00 95.06 99 GLU A N 1
ATOM 759 C CA . GLU A 1 99 ? -7.501 -4.755 11.791 1.00 95.06 99 GLU A CA 1
ATOM 760 C C . GLU A 1 99 ? -6.886 -4.762 10.398 1.00 95.06 99 GLU A C 1
ATOM 762 O O . GLU A 1 99 ? -7.518 -4.236 9.481 1.00 95.06 99 GLU A O 1
ATOM 767 N N . LEU A 1 100 ? -5.738 -5.420 10.217 1.00 95.50 100 LEU A N 1
ATOM 768 C CA . LEU A 1 100 ? -5.124 -5.624 8.903 1.00 95.50 100 LEU A CA 1
ATOM 769 C C . LEU A 1 100 ? -6.092 -6.337 7.946 1.00 95.50 100 LEU A C 1
ATOM 771 O O . LEU A 1 100 ? -6.408 -5.814 6.879 1.00 95.50 100 LEU A O 1
ATOM 775 N N . LEU A 1 101 ? -6.675 -7.461 8.372 1.00 95.44 101 LEU A N 1
ATOM 776 C CA . LEU A 1 101 ? -7.638 -8.224 7.563 1.00 95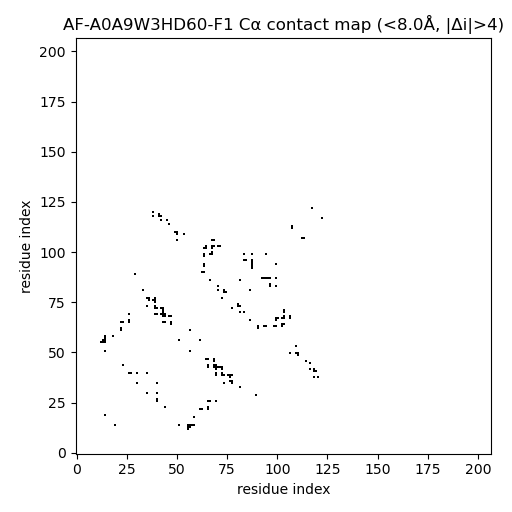.44 101 LEU A CA 1
ATOM 777 C C . LEU A 1 101 ? -8.973 -7.486 7.343 1.00 95.44 101 LEU A C 1
ATOM 779 O O . LEU A 1 101 ? -9.696 -7.729 6.374 1.00 95.44 101 LEU A O 1
ATOM 783 N N . ARG A 1 102 ? -9.371 -6.593 8.257 1.00 96.19 102 ARG A N 1
ATOM 784 C CA . ARG A 1 102 ? -10.532 -5.705 8.049 1.00 96.19 102 ARG A CA 1
ATOM 785 C C . ARG A 1 102 ? -10.212 -4.608 7.034 1.00 96.19 102 ARG A C 1
ATOM 787 O O . ARG A 1 102 ? -11.059 -4.301 6.196 1.00 96.19 102 ARG A O 1
ATOM 794 N N . ALA A 1 103 ? -9.020 -4.020 7.109 1.00 94.69 103 ALA A N 1
ATOM 795 C CA . ALA A 1 103 ? -8.565 -2.997 6.177 1.00 94.69 103 ALA A CA 1
ATOM 796 C C . ALA A 1 103 ? -8.439 -3.560 4.759 1.00 94.69 103 ALA A C 1
ATOM 798 O O . ALA A 1 103 ? -8.952 -2.938 3.834 1.00 94.69 103 ALA A O 1
ATOM 799 N N . GLU A 1 104 ? -7.874 -4.759 4.617 1.00 95.56 104 GLU A N 1
ATOM 800 C CA . GLU A 1 104 ? -7.793 -5.500 3.356 1.00 95.56 104 GLU A CA 1
ATOM 801 C C . GLU A 1 104 ? -9.164 -5.626 2.679 1.00 95.56 104 GLU A C 1
ATOM 803 O O . GLU A 1 104 ? -9.363 -5.139 1.566 1.00 95.56 104 GLU A O 1
ATOM 808 N N . ARG A 1 105 ? -10.148 -6.204 3.379 1.00 95.44 105 ARG A N 1
ATOM 809 C CA . ARG A 1 105 ? -11.512 -6.362 2.844 1.00 95.44 105 ARG A CA 1
ATOM 810 C C . ARG A 1 105 ? -12.118 -5.030 2.426 1.00 95.44 105 ARG A C 1
ATOM 812 O O . ARG A 1 105 ? -12.737 -4.934 1.374 1.00 95.44 105 ARG A O 1
ATOM 819 N N . ARG A 1 106 ? -11.907 -3.983 3.225 1.00 94.19 106 ARG A N 1
ATOM 820 C CA . ARG A 1 106 ? -12.402 -2.640 2.915 1.00 94.19 106 ARG A CA 1
ATOM 821 C C . ARG A 1 106 ? -11.754 -2.053 1.659 1.00 94.19 106 ARG A C 1
ATOM 823 O O . ARG A 1 106 ? -12.443 -1.347 0.930 1.00 94.19 106 ARG A O 1
ATOM 830 N N . ILE A 1 107 ? -10.468 -2.308 1.417 1.00 94.12 107 ILE A N 1
ATOM 831 C CA . ILE A 1 107 ? -9.783 -1.882 0.189 1.00 94.12 107 ILE A CA 1
ATOM 832 C C . ILE A 1 107 ? -10.378 -2.618 -1.011 1.00 94.12 107 ILE A C 1
ATOM 834 O O . ILE A 1 107 ? -10.805 -1.965 -1.959 1.00 94.12 107 ILE A O 1
ATOM 838 N N . LEU A 1 108 ? -10.504 -3.946 -0.931 1.00 94.12 108 LEU A N 1
ATOM 839 C CA . LEU A 1 108 ? -11.097 -4.767 -1.993 1.00 94.12 108 LEU A CA 1
ATOM 840 C C . LEU A 1 108 ? -12.512 -4.306 -2.363 1.00 94.12 108 LEU A C 1
ATOM 842 O O . LEU A 1 108 ? -12.803 -4.099 -3.540 1.00 94.12 108 LEU A O 1
ATOM 846 N N . SER A 1 109 ? -13.367 -4.070 -1.362 1.00 93.31 109 SER A N 1
ATOM 847 C CA . SER A 1 109 ? -14.729 -3.569 -1.580 1.00 93.31 109 SER A CA 1
ATOM 848 C C . SER A 1 109 ? -14.770 -2.144 -2.133 1.00 93.31 109 SER A C 1
ATOM 850 O O . SER A 1 109 ? -15.732 -1.782 -2.794 1.00 93.31 109 SER A O 1
ATOM 852 N N . ARG A 1 110 ? -13.767 -1.307 -1.846 1.00 90.88 110 ARG A N 1
ATOM 853 C CA . ARG A 1 110 ? -13.699 0.069 -2.366 1.00 90.88 110 ARG A CA 1
ATOM 854 C C . ARG A 1 110 ? -13.201 0.138 -3.804 1.00 90.88 110 ARG A C 1
ATOM 856 O O . ARG A 1 110 ? -13.536 1.094 -4.492 1.00 90.88 110 ARG A O 1
ATOM 863 N N . LEU A 1 111 ? -12.378 -0.822 -4.212 1.00 89.62 111 LEU A N 1
ATOM 864 C CA . LEU A 1 111 ? -11.783 -0.890 -5.545 1.00 89.62 111 LEU A CA 1
ATOM 865 C C . LEU A 1 111 ? -12.560 -1.813 -6.494 1.00 89.62 111 LEU A C 1
ATOM 867 O O . LEU A 1 111 ? -12.082 -2.069 -7.594 1.00 89.62 111 LEU A O 1
ATOM 871 N N . ASP A 1 112 ? -13.713 -2.349 -6.081 1.00 90.69 112 ASP A N 1
ATOM 872 C CA . ASP A 1 112 ? -14.507 -3.314 -6.856 1.00 90.69 112 ASP A CA 1
ATOM 873 C C . ASP A 1 112 ? -13.657 -4.479 -7.404 1.00 90.69 112 ASP A C 1
ATOM 875 O O . ASP A 1 112 ? -13.830 -4.920 -8.542 1.00 90.69 112 ASP A O 1
ATOM 879 N N . PHE A 1 113 ? -12.681 -4.945 -6.610 1.00 90.81 113 PHE A N 1
ATOM 880 C CA . PHE A 1 113 ? -11.707 -5.982 -6.991 1.00 90.81 113 PHE A CA 1
ATOM 881 C C . PHE A 1 113 ? -10.889 -5.671 -8.264 1.00 90.81 113 PHE A C 1
ATOM 883 O O . PHE A 1 113 ? -10.288 -6.560 -8.872 1.00 90.81 113 PHE A O 1
ATOM 890 N N . ARG A 1 114 ? -10.802 -4.399 -8.671 1.00 89.00 114 ARG A N 1
ATOM 891 C CA . ARG A 1 114 ? -9.937 -3.937 -9.764 1.00 89.00 114 ARG A CA 1
ATOM 892 C C . ARG A 1 114 ? -8.514 -3.720 -9.256 1.00 89.00 114 ARG A C 1
ATOM 894 O O . ARG A 1 114 ? -8.107 -2.598 -8.983 1.00 89.00 114 ARG A O 1
ATOM 901 N N . LEU A 1 115 ? -7.775 -4.821 -9.126 1.00 87.56 115 LEU A N 1
ATOM 902 C CA . LEU A 1 115 ? -6.391 -4.817 -8.633 1.00 87.56 115 LEU A CA 1
ATOM 903 C C . LEU A 1 115 ? -5.347 -4.771 -9.750 1.00 87.56 115 LEU A C 1
ATOM 905 O O . LEU A 1 115 ? -4.201 -4.433 -9.501 1.00 87.56 115 LEU A O 1
ATOM 909 N N . HIS A 1 116 ? -5.726 -5.106 -10.982 1.00 82.31 116 HIS A N 1
ATOM 910 C CA . HIS A 1 116 ? -4.768 -5.222 -12.072 1.00 82.31 116 HIS A CA 1
ATOM 911 C C . HIS A 1 116 ? -4.285 -3.844 -12.542 1.00 82.31 116 HIS A C 1
ATOM 913 O O . HIS A 1 116 ? -5.067 -3.052 -13.079 1.00 82.31 116 HIS A O 1
ATOM 919 N N . HIS A 1 117 ? -2.984 -3.595 -12.417 1.00 80.94 117 HIS A N 1
ATOM 920 C CA . HIS A 1 117 ? -2.322 -2.412 -12.949 1.00 80.94 117 HIS A CA 1
ATOM 921 C C . HIS A 1 117 ? -1.094 -2.841 -13.755 1.00 80.94 117 HIS A C 1
ATOM 923 O O . HIS A 1 117 ? -0.259 -3.560 -13.217 1.00 80.94 117 HIS A O 1
ATOM 929 N N . PRO A 1 118 ? -0.960 -2.441 -15.033 1.00 81.38 118 PRO A N 1
ATOM 930 C CA . PRO A 1 118 ? 0.247 -2.756 -15.781 1.00 81.38 118 PRO A CA 1
ATOM 931 C C . PRO A 1 118 ? 1.440 -2.062 -15.118 1.00 81.38 118 PRO A C 1
ATOM 933 O O . PRO A 1 118 ? 1.442 -0.838 -14.977 1.00 81.38 118 PRO A O 1
ATOM 936 N N . GLY A 1 119 ? 2.444 -2.843 -14.719 1.00 81.25 119 GLY A N 1
ATOM 937 C CA . GLY A 1 119 ? 3.641 -2.319 -14.072 1.00 81.25 119 GLY A CA 1
ATOM 938 C C . GLY A 1 119 ? 4.321 -1.227 -14.916 1.00 81.25 119 GLY A C 1
ATOM 939 O O . GLY A 1 119 ? 4.355 -1.314 -16.155 1.00 81.25 119 GLY A O 1
ATOM 940 N N . PRO A 1 120 ? 4.883 -0.183 -14.282 1.00 82.62 120 PRO A N 1
ATOM 941 C CA . PRO A 1 120 ? 5.562 0.893 -15.001 1.00 82.62 120 PRO A CA 1
ATOM 942 C C . PRO A 1 120 ? 6.779 0.378 -15.780 1.00 82.62 120 PRO A C 1
ATOM 944 O O . PRO A 1 120 ? 7.046 0.861 -16.881 1.00 82.62 120 PRO A O 1
ATOM 947 N N . LEU A 1 121 ? 7.474 -0.639 -15.260 1.00 83.38 121 LEU A N 1
ATOM 948 C CA . LEU A 1 121 ? 8.624 -1.262 -15.918 1.00 83.38 121 LEU A CA 1
ATOM 949 C C . LEU A 1 121 ? 8.233 -1.935 -17.238 1.00 83.38 121 LEU A C 1
ATOM 951 O O . LEU A 1 121 ? 8.889 -1.716 -18.258 1.00 83.38 121 LEU A O 1
ATOM 955 N N . LEU A 1 122 ? 7.111 -2.662 -17.256 1.00 85.94 122 LEU A N 1
ATOM 956 C CA . LEU A 1 122 ? 6.560 -3.251 -18.478 1.00 85.94 122 LEU A CA 1
ATOM 957 C C . LEU A 1 122 ? 6.232 -2.170 -19.516 1.00 85.94 122 LEU A C 1
ATOM 959 O O . LEU A 1 122 ? 6.601 -2.290 -20.686 1.00 85.94 122 LEU A O 1
ATOM 963 N N . CYS A 1 123 ? 5.578 -1.087 -19.090 1.00 85.25 123 CYS A N 1
ATOM 964 C CA . CYS A 1 123 ? 5.230 0.022 -19.979 1.00 85.25 123 CYS A CA 1
ATOM 965 C C . CYS A 1 123 ? 6.477 0.675 -20.591 1.00 85.25 123 CYS A C 1
ATOM 967 O O . CYS A 1 123 ? 6.512 0.928 -21.796 1.00 85.25 123 CYS A O 1
ATOM 969 N N . LEU A 1 124 ? 7.515 0.912 -19.785 1.00 86.00 124 LEU A N 1
ATOM 970 C CA . LEU A 1 124 ? 8.788 1.461 -20.255 1.00 86.00 124 LEU A CA 1
ATOM 971 C C . LEU A 1 124 ? 9.500 0.510 -21.223 1.00 86.00 124 LEU A C 1
ATOM 973 O O . LEU A 1 124 ? 9.999 0.959 -22.255 1.00 86.00 124 LEU A O 1
ATOM 977 N N . GLY A 1 125 ? 9.500 -0.794 -20.941 1.00 88.81 125 GLY A N 1
ATOM 978 C CA . GLY A 1 125 ? 10.070 -1.810 -21.827 1.00 88.81 125 GLY A CA 1
ATOM 979 C C . GLY A 1 125 ? 9.386 -1.842 -23.195 1.00 88.81 125 GLY A C 1
ATOM 980 O O . GLY A 1 125 ? 10.062 -1.824 -24.229 1.00 88.81 125 GLY A O 1
ATOM 981 N N . LEU A 1 126 ? 8.051 -1.801 -23.208 1.00 89.44 126 LEU A N 1
ATOM 982 C CA . LEU A 1 126 ? 7.253 -1.734 -24.434 1.00 89.44 126 LEU A CA 1
ATOM 983 C C . LEU A 1 126 ? 7.501 -0.435 -25.207 1.00 89.44 126 LEU A C 1
ATOM 985 O O . LEU A 1 126 ? 7.748 -0.480 -26.410 1.00 89.44 126 LEU A O 1
ATOM 989 N N . LEU A 1 127 ? 7.496 0.721 -24.537 1.00 90.56 127 LEU A N 1
ATOM 990 C CA . LEU A 1 127 ? 7.773 2.010 -25.179 1.00 90.56 127 LEU A CA 1
ATOM 991 C C . LEU A 1 127 ? 9.186 2.066 -25.765 1.00 90.56 127 LEU A C 1
ATOM 993 O O . LEU A 1 127 ? 9.367 2.552 -26.881 1.00 90.56 127 LEU A O 1
ATOM 997 N N . ALA A 1 128 ? 10.181 1.528 -25.061 1.00 91.31 128 ALA A N 1
ATOM 998 C CA . ALA A 1 128 ? 11.542 1.436 -25.569 1.00 91.31 128 ALA A CA 1
ATOM 999 C C . ALA A 1 128 ? 11.632 0.492 -26.781 1.00 91.31 128 ALA A C 1
ATOM 1001 O O . ALA A 1 128 ? 12.339 0.794 -27.743 1.00 91.31 128 ALA A O 1
ATOM 1002 N N . ALA A 1 129 ? 10.905 -0.630 -26.772 1.00 90.31 129 ALA A N 1
ATOM 1003 C CA . ALA A 1 129 ? 10.818 -1.533 -27.920 1.00 90.31 129 ALA A CA 1
ATOM 1004 C C . ALA A 1 129 ? 10.154 -0.862 -29.135 1.00 90.31 129 ALA A C 1
ATOM 1006 O O . ALA A 1 129 ? 10.657 -0.989 -30.253 1.00 90.31 129 ALA A O 1
ATOM 1007 N N . LEU A 1 130 ? 9.090 -0.087 -28.915 1.00 90.44 130 LEU A N 1
ATOM 1008 C CA . LEU A 1 130 ? 8.413 0.700 -29.950 1.00 90.44 130 LEU A CA 1
ATOM 1009 C C . LEU A 1 130 ? 9.300 1.821 -30.504 1.00 90.44 130 LEU A C 1
ATOM 1011 O O . LEU A 1 130 ? 9.373 2.016 -31.714 1.00 90.44 130 LEU A O 1
ATOM 1015 N N . ALA A 1 131 ? 10.041 2.516 -29.641 1.00 89.44 131 ALA A N 1
ATOM 1016 C CA . ALA A 1 131 ? 10.986 3.545 -30.068 1.00 89.44 131 ALA A CA 1
ATOM 1017 C C . ALA A 1 131 ? 12.072 2.971 -30.998 1.00 89.44 131 ALA A C 1
ATOM 1019 O O . ALA A 1 131 ? 12.412 3.585 -32.013 1.00 89.44 131 ALA A O 1
ATOM 1020 N N . ARG A 1 132 ? 12.563 1.758 -30.700 1.00 81.56 132 ARG A N 1
ATOM 1021 C CA . ARG A 1 132 ? 13.548 1.037 -31.529 1.00 81.56 132 ARG A CA 1
ATOM 1022 C C . ARG A 1 132 ? 12.983 0.487 -32.840 1.00 81.56 132 ARG A C 1
ATOM 1024 O O . ARG A 1 132 ? 13.756 0.235 -33.756 1.00 81.56 132 ARG A O 1
ATOM 1031 N N . SER A 1 133 ? 11.671 0.289 -32.928 1.00 75.12 133 SER A N 1
ATOM 1032 C CA . SER A 1 133 ? 10.996 -0.260 -34.111 1.00 75.12 133 SER A CA 1
ATOM 1033 C C . SER A 1 133 ? 10.367 0.811 -35.002 1.00 75.12 133 SER A C 1
ATOM 1035 O O . SER A 1 133 ? 9.663 0.470 -35.952 1.00 75.12 133 SER A O 1
ATOM 1037 N N . SER A 1 134 ? 10.658 2.097 -34.758 1.00 61.78 134 SER A N 1
ATOM 1038 C CA . SER A 1 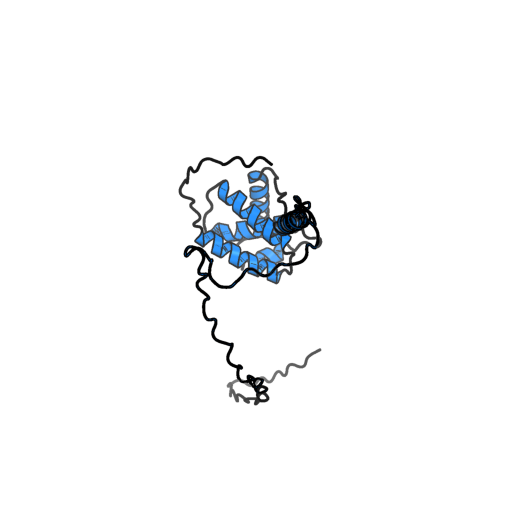134 ? 10.301 3.154 -35.702 1.00 61.78 134 SER A CA 1
ATOM 1039 C C . SER A 1 134 ? 10.860 2.803 -37.094 1.00 61.78 134 SER A C 1
ATOM 1041 O O . SER A 1 134 ? 12.076 2.667 -37.263 1.00 61.78 134 SER A O 1
ATOM 1043 N N . PRO A 1 135 ? 9.987 2.575 -38.095 1.00 57.66 135 PRO A N 1
ATOM 1044 C CA . PRO A 1 135 ? 10.429 2.175 -39.416 1.00 57.66 135 PRO A CA 1
ATOM 1045 C C . PRO A 1 135 ? 11.226 3.330 -40.000 1.00 57.66 135 PRO A C 1
ATOM 1047 O O . PRO A 1 135 ? 10.900 4.494 -39.757 1.00 57.66 135 PRO A O 1
ATOM 1050 N N . GLN A 1 136 ? 12.267 3.007 -40.767 1.00 50.16 136 GLN A N 1
ATOM 1051 C CA . GLN A 1 136 ? 13.013 3.972 -41.562 1.00 50.16 136 GLN A CA 1
ATOM 1052 C C . GLN A 1 136 ? 12.033 4.859 -42.343 1.00 50.16 136 GLN A C 1
ATOM 1054 O O . GLN A 1 136 ? 11.559 4.501 -43.420 1.00 50.16 136 GLN A O 1
ATOM 1059 N N . ARG A 1 137 ? 11.704 6.029 -41.792 1.00 48.34 137 ARG A N 1
ATOM 1060 C CA . ARG A 1 137 ? 10.929 7.052 -42.475 1.00 48.34 137 ARG A CA 1
ATOM 1061 C C . ARG A 1 137 ? 11.886 7.667 -43.473 1.00 48.34 137 ARG A C 1
ATOM 1063 O O . ARG A 1 137 ? 12.626 8.570 -43.111 1.00 48.34 137 ARG A O 1
ATOM 1070 N N . GLY A 1 138 ? 11.926 7.063 -44.661 1.00 46.34 138 GLY A N 1
ATOM 1071 C CA . GLY A 1 138 ? 12.657 7.503 -45.839 1.00 46.34 138 GLY A CA 1
ATOM 1072 C C . GLY A 1 138 ? 13.955 8.232 -45.518 1.00 46.34 138 GLY A C 1
ATOM 1073 O O . GLY A 1 138 ? 13.971 9.460 -45.438 1.00 46.34 138 GLY A O 1
ATOM 1074 N N . ARG A 1 139 ? 15.075 7.499 -45.477 1.00 38.84 139 ARG A N 1
ATOM 1075 C CA . ARG A 1 139 ? 16.278 8.064 -46.092 1.00 38.84 139 ARG A CA 1
ATOM 1076 C C . ARG A 1 139 ? 15.852 8.397 -47.520 1.00 38.84 139 ARG A C 1
ATOM 1078 O O . ARG A 1 139 ? 15.814 7.519 -48.373 1.00 38.84 139 ARG A O 1
ATOM 1085 N N . ALA A 1 140 ? 15.463 9.646 -47.756 1.00 46.41 140 ALA A N 1
ATOM 1086 C CA . ALA A 1 140 ? 15.675 10.244 -49.050 1.00 46.41 140 ALA A CA 1
ATOM 1087 C C . ALA A 1 140 ? 17.183 10.113 -49.258 1.00 46.41 140 ALA A C 1
ATOM 1089 O O . ALA A 1 140 ? 17.967 10.877 -48.695 1.00 46.41 140 ALA A O 1
ATOM 1090 N N . GLU A 1 141 ? 17.595 9.043 -49.937 1.00 40.34 141 GLU A N 1
ATOM 1091 C CA . GLU A 1 141 ? 18.887 9.034 -50.591 1.00 40.34 141 GLU A CA 1
ATOM 1092 C C . GLU A 1 141 ? 18.873 10.299 -51.453 1.00 40.34 141 GLU A C 1
ATOM 1094 O O . GLU A 1 141 ? 17.989 10.426 -52.309 1.00 40.34 141 GLU A O 1
ATOM 1099 N N . PRO A 1 142 ? 19.759 11.284 -51.225 1.00 47.16 142 PRO A N 1
ATOM 1100 C CA . PRO A 1 142 ? 19.966 12.268 -52.267 1.00 47.16 142 PRO A CA 1
ATOM 1101 C C . PRO A 1 142 ? 20.380 11.462 -53.505 1.00 47.16 142 PRO A C 1
ATOM 1103 O O . PRO A 1 142 ? 21.235 10.576 -53.373 1.00 47.16 142 PRO A O 1
ATOM 1106 N N . PRO A 1 143 ? 19.764 11.687 -54.679 1.00 44.38 143 PRO A N 1
ATOM 1107 C CA . PRO A 1 143 ? 20.143 10.952 -55.871 1.00 44.38 143 PRO A CA 1
ATOM 1108 C C . PRO A 1 143 ? 21.654 11.086 -56.029 1.00 44.38 143 PRO A C 1
ATOM 1110 O O . PRO A 1 143 ? 22.194 12.193 -55.954 1.00 44.38 143 PRO A O 1
ATOM 1113 N N . ARG A 1 144 ? 22.331 9.944 -56.191 1.00 52.00 144 ARG A N 1
ATOM 1114 C CA . ARG A 1 144 ? 23.743 9.854 -56.572 1.00 52.00 144 ARG A CA 1
ATOM 1115 C C . ARG A 1 144 ? 23.917 10.500 -57.949 1.00 52.00 144 ARG A C 1
ATOM 1117 O O . ARG A 1 144 ? 24.066 9.825 -58.961 1.00 52.00 144 ARG A O 1
ATOM 1124 N N . ALA A 1 145 ? 23.870 11.825 -57.994 1.00 46.09 145 ALA A N 1
ATOM 1125 C CA . ALA A 1 145 ? 24.187 12.618 -59.159 1.00 46.09 145 ALA A CA 1
ATOM 1126 C C . ALA A 1 145 ? 25.711 12.717 -59.232 1.00 46.09 145 ALA A C 1
ATOM 1128 O O . ALA A 1 145 ? 26.339 13.590 -58.641 1.00 46.09 145 ALA A O 1
ATOM 1129 N N . LEU A 1 146 ? 26.264 11.707 -59.900 1.00 43.94 146 LEU A N 1
ATOM 1130 C CA . LEU A 1 146 ? 27.312 11.822 -60.906 1.00 43.94 146 LEU A CA 1
ATOM 1131 C C . LEU A 1 146 ? 28.482 12.746 -60.552 1.00 43.94 146 LEU A C 1
ATOM 1133 O O . LEU A 1 146 ? 28.426 13.970 -60.636 1.00 43.94 146 LEU A O 1
ATOM 1137 N N . TYR A 1 147 ? 29.594 12.080 -60.268 1.00 42.62 147 TYR A N 1
ATOM 1138 C CA . TYR A 1 147 ? 30.952 12.584 -60.386 1.00 42.62 147 TYR A CA 1
ATOM 1139 C C . TYR A 1 147 ? 31.131 13.330 -61.728 1.00 42.62 147 TYR A C 1
ATOM 1141 O O . TYR A 1 147 ? 31.385 12.725 -62.765 1.00 42.62 147 TYR A O 1
ATOM 1149 N N . GLY A 1 148 ? 30.957 14.652 -61.719 1.00 47.69 148 GLY A N 1
ATOM 1150 C CA . GLY A 1 148 ? 31.337 15.554 -62.805 1.00 47.69 148 GLY A CA 1
ATOM 1151 C C . GLY A 1 148 ? 32.628 16.294 -62.431 1.00 47.69 148 GLY A C 1
ATOM 1152 O O . GLY A 1 148 ? 32.784 16.679 -61.267 1.00 47.69 148 GLY A O 1
ATOM 1153 N N . PRO A 1 149 ? 33.580 16.496 -63.360 1.00 44.25 149 PRO A N 1
ATOM 1154 C CA . PRO A 1 149 ? 34.885 17.055 -63.031 1.00 44.25 149 PRO A CA 1
ATOM 1155 C C . PRO A 1 149 ? 34.745 18.512 -62.574 1.00 44.25 149 PRO A C 1
ATOM 1157 O O . PRO A 1 149 ? 34.246 19.375 -63.299 1.00 44.25 149 PRO A O 1
ATOM 1160 N N . ARG A 1 150 ? 35.208 18.786 -61.349 1.00 41.47 150 ARG A N 1
ATOM 1161 C CA . ARG A 1 150 ? 35.301 20.126 -60.760 1.00 41.47 150 ARG A CA 1
ATOM 1162 C C . ARG A 1 150 ? 36.151 21.036 -61.655 1.00 41.47 150 ARG A C 1
ATOM 1164 O O . ARG A 1 150 ? 37.375 21.014 -61.567 1.00 41.47 150 ARG A O 1
ATOM 1171 N N . ARG A 1 151 ? 35.521 21.908 -62.447 1.00 48.12 151 ARG A N 1
ATOM 1172 C CA . ARG A 1 151 ? 36.148 23.188 -62.802 1.00 48.12 151 ARG A CA 1
ATOM 1173 C C . ARG A 1 151 ? 36.138 24.053 -61.543 1.00 48.12 151 ARG A C 1
ATOM 1175 O O . ARG A 1 151 ? 35.079 24.396 -61.026 1.00 48.12 151 ARG A O 1
ATOM 1182 N N . SER A 1 152 ? 37.320 24.343 -61.015 1.00 47.53 152 SER A N 1
ATOM 1183 C CA . SER A 1 152 ? 37.525 25.291 -59.922 1.00 47.53 152 SER A CA 1
ATOM 1184 C C . SER A 1 152 ? 37.000 26.682 -60.320 1.00 47.53 152 SER A C 1
ATOM 1186 O O . SER A 1 152 ? 37.341 27.168 -61.402 1.00 47.53 152 SER A O 1
ATOM 1188 N N . PRO A 1 153 ? 36.185 27.361 -59.491 1.00 46.53 153 PRO A N 1
ATOM 1189 C CA . PRO A 1 153 ? 35.845 28.755 -59.743 1.00 46.53 153 PRO A CA 1
ATOM 1190 C C . PRO A 1 153 ? 37.052 29.642 -59.418 1.00 46.53 153 PRO 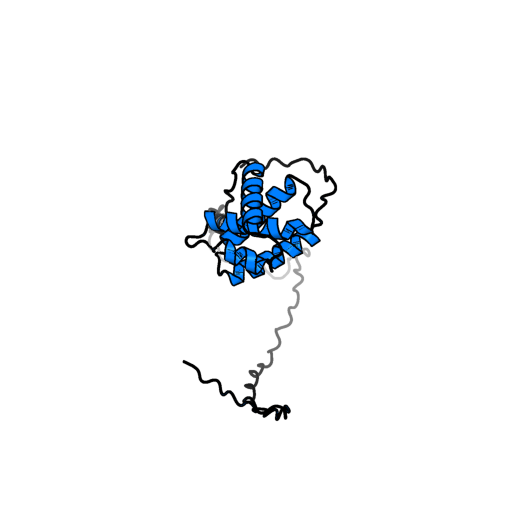A C 1
ATOM 1192 O O . PRO A 1 153 ? 37.744 29.426 -58.422 1.00 46.53 153 PRO A O 1
ATOM 1195 N N . ARG A 1 154 ? 37.300 30.650 -60.261 1.00 47.78 154 ARG A N 1
ATOM 1196 C CA . ARG A 1 154 ? 38.324 31.684 -60.042 1.00 47.78 154 ARG A CA 1
ATOM 1197 C C . ARG A 1 154 ? 38.052 32.449 -58.731 1.00 47.78 154 ARG A C 1
ATOM 1199 O O . ARG A 1 154 ? 36.886 32.673 -58.401 1.00 47.78 154 ARG A O 1
ATOM 1206 N N . PRO A 1 155 ? 39.089 32.884 -57.994 1.00 40.66 155 PRO A N 1
ATOM 1207 C CA . PRO A 1 155 ? 38.900 33.640 -56.762 1.00 40.66 155 PRO A CA 1
ATOM 1208 C C . PRO A 1 155 ? 38.410 35.057 -57.099 1.00 40.66 155 PRO A C 1
ATOM 1210 O O . PRO A 1 155 ? 39.094 35.786 -57.810 1.00 40.66 155 PRO A O 1
ATOM 1213 N N . GLY A 1 156 ? 37.225 35.446 -56.614 1.00 52.88 156 GLY A N 1
ATOM 1214 C CA . GLY A 1 156 ? 36.777 36.846 -56.692 1.00 52.88 156 GLY A CA 1
ATOM 1215 C C . GLY A 1 156 ? 35.274 37.127 -56.789 1.00 52.88 156 GLY A C 1
ATOM 1216 O O . GLY A 1 156 ? 34.906 38.295 -56.775 1.00 52.88 156 GLY A O 1
ATOM 1217 N N . SER A 1 157 ? 34.390 36.127 -56.863 1.00 53.78 157 SER A N 1
ATOM 1218 C CA . SER A 1 157 ? 32.949 36.363 -57.104 1.00 53.78 157 SER A CA 1
ATOM 1219 C C . SER A 1 157 ? 32.005 35.701 -56.093 1.00 53.78 157 SER A C 1
ATOM 1221 O O . SER A 1 157 ? 30.927 35.231 -56.451 1.00 53.78 157 SER A O 1
ATOM 1223 N N . TRP A 1 158 ? 32.368 35.684 -54.808 1.00 47.56 158 TRP A N 1
ATOM 1224 C CA . TRP A 1 158 ? 31.425 35.282 -53.760 1.00 47.56 158 TRP A CA 1
ATOM 1225 C C . TRP A 1 158 ? 30.483 36.450 -53.406 1.00 47.56 158 TRP A C 1
ATOM 1227 O O . TRP A 1 158 ? 30.965 37.510 -52.999 1.00 47.56 158 TRP A O 1
ATOM 1237 N N . PRO A 1 159 ? 29.149 36.296 -53.510 1.00 48.72 159 PRO A N 1
ATOM 1238 C CA . PRO A 1 159 ? 28.219 37.295 -53.001 1.00 48.72 159 PRO A CA 1
ATOM 1239 C C . PRO A 1 159 ? 28.324 37.394 -51.471 1.00 48.72 159 PRO A C 1
ATOM 1241 O O . PRO A 1 159 ? 28.301 36.389 -50.762 1.00 48.72 159 PRO A O 1
ATOM 1244 N N . ARG A 1 160 ? 28.394 38.632 -50.961 1.00 52.25 160 ARG A N 1
ATOM 1245 C CA . ARG A 1 160 ? 28.617 39.043 -49.552 1.00 52.25 160 ARG A CA 1
ATOM 1246 C C . ARG A 1 160 ? 27.603 38.533 -48.504 1.00 52.25 160 ARG A C 1
ATOM 1248 O O . ARG A 1 160 ? 27.598 39.030 -47.383 1.00 52.25 160 ARG A O 1
ATOM 1255 N N . ARG A 1 161 ? 26.735 37.571 -48.830 1.00 51.97 161 ARG A N 1
ATOM 1256 C CA . ARG A 1 161 ? 25.689 37.046 -47.931 1.00 51.97 161 ARG A CA 1
ATOM 1257 C C . ARG A 1 161 ? 26.015 35.720 -47.247 1.00 51.97 161 ARG A C 1
ATOM 1259 O O . ARG A 1 161 ? 25.237 35.290 -46.408 1.00 51.97 161 ARG A O 1
ATOM 1266 N N . TYR A 1 162 ? 27.165 35.119 -47.536 1.00 47.47 162 TYR A N 1
ATOM 1267 C CA . TYR A 1 162 ? 27.640 33.922 -46.842 1.00 47.47 162 TYR A CA 1
ATOM 1268 C C . TYR A 1 162 ? 29.110 34.083 -46.449 1.00 47.47 162 TYR A C 1
ATOM 1270 O O . TYR A 1 162 ? 29.985 33.402 -46.971 1.00 47.47 162 TYR A O 1
ATOM 1278 N N . LEU A 1 163 ? 29.390 34.997 -45.517 1.00 42.94 163 LEU A N 1
ATOM 1279 C CA . LEU A 1 163 ? 30.506 34.760 -44.606 1.00 42.94 163 LEU A CA 1
ATOM 1280 C C . LEU A 1 163 ? 29.962 33.868 -43.486 1.00 42.94 163 LEU A C 1
ATOM 1282 O O . LEU A 1 163 ? 29.176 34.361 -42.673 1.00 42.94 163 LEU A O 1
ATOM 1286 N N . PRO A 1 164 ? 30.330 32.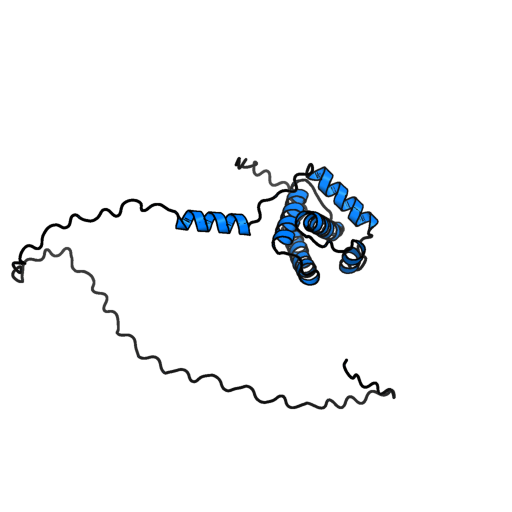580 -43.406 1.00 42.50 164 PRO A N 1
ATOM 1287 C CA . PRO A 1 164 ? 30.180 31.883 -42.144 1.00 42.50 164 PRO A CA 1
ATOM 1288 C C . PRO A 1 164 ? 31.053 32.633 -41.136 1.00 42.50 164 PRO A C 1
ATOM 1290 O O . PRO A 1 164 ? 32.233 32.883 -41.392 1.00 42.50 164 PRO A O 1
ATOM 1293 N N . GLN A 1 165 ? 30.474 33.023 -40.001 1.00 47.31 165 GLN A N 1
ATOM 1294 C CA . GLN A 1 165 ? 31.282 33.339 -38.836 1.00 47.31 165 GLN A CA 1
ATOM 1295 C C . GLN A 1 165 ? 32.017 32.053 -38.480 1.00 47.31 165 GLN A C 1
ATOM 1297 O O . GLN A 1 165 ? 31.460 31.152 -37.857 1.00 47.31 165 GLN A O 1
ATOM 1302 N N . VAL A 1 166 ? 33.246 31.927 -38.972 1.00 46.78 166 VAL A N 1
ATOM 1303 C CA . VAL A 1 166 ? 34.167 30.899 -38.521 1.00 46.78 166 VAL A CA 1
ATOM 1304 C C . VAL A 1 166 ? 34.457 31.267 -37.076 1.00 46.78 166 VAL A C 1
ATOM 1306 O O . VAL A 1 166 ? 35.315 32.098 -36.788 1.00 46.78 166 VAL A O 1
ATOM 1309 N N . CYS A 1 167 ? 33.666 30.699 -36.167 1.00 38.62 167 CYS A N 1
ATOM 1310 C CA . CYS A 1 167 ? 34.019 30.606 -34.769 1.00 38.62 167 CYS A CA 1
ATOM 1311 C C . CYS A 1 167 ? 35.415 29.987 -34.728 1.00 38.62 167 CYS A C 1
ATOM 1313 O O . CYS A 1 167 ? 35.593 28.805 -35.022 1.00 38.62 167 CYS A O 1
ATOM 1315 N N . ALA A 1 168 ? 36.409 30.812 -34.418 1.00 43.72 168 ALA A N 1
ATOM 1316 C CA . ALA A 1 168 ? 37.723 30.360 -34.024 1.00 43.72 168 ALA A CA 1
ATOM 1317 C C . ALA A 1 168 ? 37.541 29.495 -32.771 1.00 43.72 168 ALA A C 1
ATOM 1319 O O . ALA A 1 168 ? 37.397 30.007 -31.663 1.00 43.72 168 ALA A O 1
ATOM 1320 N N . ALA A 1 169 ? 37.467 28.178 -32.950 1.00 45.53 169 ALA A N 1
ATOM 1321 C CA . ALA A 1 169 ? 37.535 27.246 -31.842 1.00 45.53 169 ALA A CA 1
ATOM 1322 C C . ALA A 1 169 ? 38.985 27.254 -31.326 1.00 45.53 169 ALA A C 1
ATOM 1324 O O . ALA A 1 169 ? 39.896 26.943 -32.099 1.00 45.53 169 ALA A O 1
ATOM 1325 N N . PRO A 1 170 ? 39.245 27.618 -30.059 1.00 46.41 170 PRO A N 1
ATOM 1326 C CA . PRO A 1 170 ? 40.573 27.454 -29.492 1.00 46.41 170 PRO A CA 1
ATOM 1327 C C . PRO A 1 170 ? 40.894 25.958 -29.391 1.00 46.41 170 PRO A C 1
ATOM 1329 O O . PRO A 1 170 ? 40.071 25.159 -28.941 1.00 46.41 170 PRO A O 1
ATOM 1332 N N . ALA A 1 171 ? 42.101 25.583 -29.817 1.00 49.72 171 ALA A N 1
ATOM 1333 C CA . ALA A 1 171 ? 42.618 24.226 -29.688 1.00 49.72 171 ALA A CA 1
ATOM 1334 C C . ALA A 1 171 ? 42.529 23.740 -28.222 1.00 49.72 171 ALA A C 1
ATOM 1336 O O . ALA A 1 171 ? 42.844 24.511 -27.306 1.00 49.72 171 ALA A O 1
ATOM 1337 N N . PRO A 1 172 ? 42.120 22.484 -27.961 1.00 49.28 172 PRO A N 1
ATOM 1338 C CA . PRO A 1 172 ? 42.026 21.971 -26.600 1.00 49.28 172 PRO A CA 1
ATOM 1339 C C . PRO A 1 172 ? 43.421 21.893 -25.966 1.00 49.28 172 PRO A C 1
ATOM 1341 O O . PRO A 1 172 ? 44.326 21.241 -26.486 1.00 49.28 172 PRO A O 1
ATOM 1344 N N . ARG A 1 173 ? 43.594 22.565 -24.822 1.00 52.28 173 ARG A N 1
ATOM 1345 C CA . ARG A 1 173 ? 44.804 22.454 -23.995 1.00 52.28 173 ARG A CA 1
ATOM 1346 C C . ARG A 1 173 ? 44.956 21.008 -23.492 1.00 52.28 173 ARG A C 1
ATOM 1348 O O . ARG A 1 173 ? 43.959 20.428 -23.056 1.00 52.28 173 ARG A O 1
ATOM 1355 N N . PRO A 1 174 ? 46.171 20.432 -23.484 1.00 47.31 174 PRO A N 1
ATOM 1356 C CA . PRO A 1 174 ? 46.395 19.11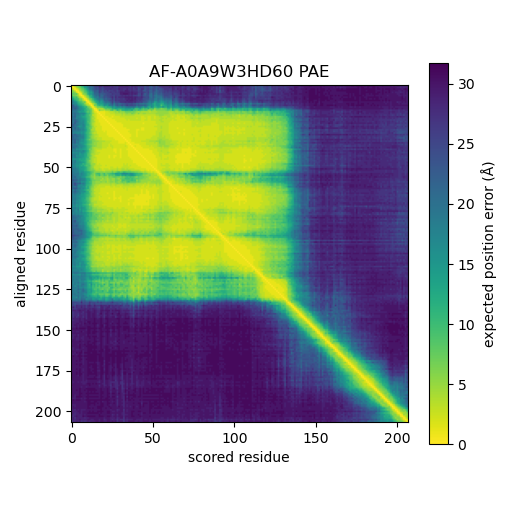2 -22.906 1.00 47.31 174 PRO A CA 1
ATOM 1357 C C . PRO A 1 174 ? 46.128 19.162 -21.396 1.00 47.31 174 PRO A C 1
ATOM 1359 O O . PRO A 1 174 ? 46.730 19.955 -20.671 1.00 47.31 174 PRO A O 1
ATOM 1362 N N . GLN A 1 175 ? 45.195 18.337 -20.917 1.00 49.31 175 GLN A N 1
ATOM 1363 C CA . GLN A 1 175 ? 44.926 18.202 -19.486 1.00 49.31 175 GLN A CA 1
ATOM 1364 C C . GLN A 1 175 ? 46.104 17.484 -18.803 1.00 49.31 175 GLN A C 1
ATOM 1366 O O . GLN A 1 175 ? 46.562 16.454 -19.307 1.00 49.31 175 GLN A O 1
ATOM 1371 N N . PRO A 1 176 ? 46.590 17.963 -17.645 1.00 49.19 176 PRO A N 1
ATOM 1372 C CA . PRO A 1 176 ? 47.571 17.224 -16.865 1.00 49.19 176 PRO A CA 1
ATOM 1373 C C . PRO A 1 176 ? 46.929 15.938 -16.329 1.00 49.19 176 PRO A C 1
ATOM 1375 O O . PRO A 1 176 ? 45.851 15.966 -15.730 1.00 49.19 176 PRO A O 1
ATOM 1378 N N . ARG A 1 177 ? 47.596 14.799 -16.558 1.00 51.09 177 ARG A N 1
ATOM 1379 C CA . ARG A 1 177 ? 47.202 13.479 -16.045 1.00 51.09 177 ARG A CA 1
ATOM 1380 C C . ARG A 1 177 ? 46.991 13.566 -14.529 1.00 51.09 177 ARG A C 1
ATOM 1382 O O . ARG A 1 177 ? 47.952 13.738 -13.781 1.00 51.09 177 ARG A O 1
ATOM 1389 N N . ARG A 1 178 ? 45.742 13.446 -14.067 1.00 49.00 178 ARG A N 1
ATOM 1390 C CA . ARG A 1 178 ? 45.438 13.296 -12.639 1.00 49.00 178 ARG A CA 1
ATOM 1391 C C . ARG A 1 178 ? 46.084 11.996 -12.156 1.00 49.00 178 ARG A C 1
ATOM 1393 O O . ARG A 1 178 ? 45.801 10.932 -12.701 1.00 49.00 178 ARG A O 1
ATOM 1400 N N . ARG A 1 179 ? 46.980 12.089 -11.168 1.00 57.47 179 ARG A N 1
ATOM 1401 C CA . ARG A 1 179 ? 47.494 10.914 -10.450 1.00 57.47 179 ARG A CA 1
ATOM 1402 C C . ARG A 1 179 ? 46.310 10.169 -9.810 1.00 57.47 179 ARG A C 1
ATOM 1404 O O . ARG A 1 179 ? 45.392 10.840 -9.333 1.00 57.47 179 ARG A O 1
ATOM 1411 N N . PRO A 1 180 ? 46.310 8.826 -9.788 1.00 61.16 180 PRO A N 1
ATOM 1412 C CA . PRO A 1 180 ? 45.305 8.076 -9.044 1.00 61.16 180 PRO A CA 1
ATOM 1413 C C . PRO A 1 180 ? 45.402 8.401 -7.540 1.00 61.16 180 PRO A C 1
ATOM 1415 O O . PRO A 1 180 ? 46.499 8.712 -7.060 1.00 61.16 180 PRO A O 1
ATOM 1418 N N . PRO A 1 181 ? 44.280 8.371 -6.798 1.00 62.91 181 PRO A N 1
ATOM 1419 C CA . PRO A 1 181 ? 44.285 8.614 -5.359 1.00 62.91 181 PRO A CA 1
ATOM 1420 C C . PRO A 1 181 ? 45.085 7.530 -4.624 1.00 62.91 181 PRO A C 1
ATOM 1422 O O . PRO A 1 181 ? 45.077 6.363 -5.015 1.00 62.91 181 PRO A O 1
ATOM 1425 N N . ALA A 1 182 ? 45.788 7.933 -3.564 1.00 68.19 182 ALA A N 1
ATOM 1426 C CA . ALA A 1 182 ? 46.539 7.024 -2.704 1.00 68.19 182 ALA A CA 1
ATOM 1427 C C . ALA A 1 182 ? 45.596 6.025 -1.999 1.00 68.19 182 ALA A C 1
ATOM 1429 O O . ALA A 1 182 ? 44.470 6.401 -1.656 1.00 68.19 182 ALA A O 1
ATOM 1430 N N . PRO A 1 183 ? 46.032 4.774 -1.763 1.00 67.50 183 PRO A N 1
ATOM 1431 C CA . PRO A 1 183 ? 45.246 3.812 -0.998 1.00 67.50 183 PRO A CA 1
ATOM 1432 C C . PRO A 1 183 ? 45.074 4.281 0.459 1.00 67.50 183 PRO A C 1
ATOM 1434 O O . PRO A 1 183 ? 45.971 4.938 1.000 1.00 67.50 183 PRO A O 1
ATOM 1437 N N . PRO A 1 184 ? 43.940 3.959 1.108 1.00 69.62 184 PRO A N 1
ATOM 1438 C CA . PRO A 1 184 ? 43.709 4.325 2.500 1.00 69.62 184 PRO A CA 1
ATOM 1439 C C . PRO A 1 184 ? 44.706 3.613 3.435 1.00 69.62 184 PRO A C 1
ATOM 1441 O O . PRO A 1 184 ? 45.097 2.475 3.159 1.00 69.62 184 PRO A O 1
ATOM 1444 N N . PRO A 1 185 ? 45.121 4.251 4.546 1.00 70.69 185 PRO A N 1
ATOM 1445 C CA . PRO A 1 185 ? 45.979 3.610 5.536 1.00 70.69 185 PRO A CA 1
ATOM 1446 C C . PRO A 1 185 ? 45.243 2.447 6.227 1.00 70.69 185 PRO A C 1
ATOM 1448 O O . PRO A 1 185 ? 44.022 2.515 6.401 1.00 70.69 185 PRO A O 1
ATOM 1451 N N . PRO A 1 186 ? 45.957 1.390 6.657 1.00 58.59 186 PRO A N 1
ATOM 1452 C CA . PRO A 1 186 ? 45.349 0.299 7.408 1.00 58.59 186 PRO A CA 1
ATOM 1453 C C . PRO A 1 186 ? 44.768 0.822 8.727 1.00 58.59 186 PRO A C 1
ATOM 1455 O O . PRO A 1 186 ? 45.381 1.648 9.410 1.00 58.59 186 PRO A O 1
ATOM 1458 N N . ALA A 1 187 ? 43.576 0.332 9.072 1.00 52.34 187 ALA A N 1
ATOM 1459 C CA . ALA A 1 187 ? 42.867 0.682 10.293 1.00 52.34 187 ALA A CA 1
ATOM 1460 C C . ALA A 1 187 ? 43.762 0.439 11.519 1.00 52.34 187 ALA A C 1
ATOM 1462 O O . ALA A 1 187 ? 44.060 -0.701 11.877 1.00 52.34 187 ALA A O 1
ATOM 1463 N N . ARG A 1 188 ? 44.193 1.520 12.178 1.00 44.69 188 ARG A N 1
ATOM 1464 C CA . ARG A 1 188 ? 44.717 1.433 13.540 1.00 44.69 188 ARG A CA 1
ATOM 1465 C C . ARG A 1 188 ? 43.559 1.007 14.434 1.00 44.69 188 ARG A C 1
ATOM 1467 O O . ARG A 1 188 ? 42.590 1.744 14.584 1.00 44.69 188 ARG A O 1
ATOM 1474 N N . ALA A 1 189 ? 43.676 -0.185 15.005 1.00 45.25 189 ALA A N 1
ATOM 1475 C CA . ALA A 1 189 ? 42.842 -0.634 16.103 1.00 45.25 189 ALA A CA 1
ATOM 1476 C C . ALA A 1 189 ? 43.026 0.330 17.284 1.00 45.25 189 ALA A C 1
ATOM 1478 O O . ALA A 1 189 ? 44.010 0.261 18.019 1.00 45.25 189 ALA A O 1
ATOM 1479 N N . SER A 1 190 ? 42.091 1.262 17.438 1.00 43.59 190 SER A N 1
ATOM 1480 C CA . SER A 1 190 ? 41.924 2.004 18.679 1.00 43.59 190 SER A CA 1
ATOM 1481 C C . SER A 1 190 ? 41.318 1.046 19.698 1.00 43.59 190 SER A C 1
ATOM 1483 O O . SER A 1 190 ? 40.120 0.774 19.679 1.00 43.59 190 SER A O 1
ATOM 1485 N N . LEU A 1 191 ? 42.172 0.494 20.558 1.00 42.78 191 LEU A N 1
ATOM 1486 C CA . LEU A 1 191 ? 41.766 -0.118 21.818 1.00 42.78 191 LEU A CA 1
ATOM 1487 C C . LEU A 1 191 ? 41.128 0.975 22.684 1.00 42.78 191 LEU A C 1
ATOM 1489 O O . LEU A 1 191 ? 41.825 1.713 23.378 1.00 42.78 191 LEU A O 1
ATOM 1493 N N . SER A 1 192 ? 39.804 1.095 22.628 1.00 40.38 192 SER A N 1
ATOM 1494 C CA . SER A 1 192 ? 39.050 1.794 23.663 1.00 40.38 192 SER A CA 1
ATOM 1495 C C . SER A 1 192 ? 39.061 0.919 24.915 1.00 40.38 192 SER A C 1
ATOM 1497 O O . SER A 1 192 ? 38.344 -0.074 25.006 1.00 40.38 192 SER A O 1
ATOM 1499 N N . LEU A 1 193 ? 39.917 1.270 25.872 1.00 43.25 193 LEU A N 1
ATOM 1500 C CA . LEU A 1 193 ? 39.790 0.834 27.258 1.00 43.25 193 LEU A CA 1
ATOM 1501 C C . LEU A 1 193 ? 38.580 1.557 27.863 1.00 43.25 193 LEU A C 1
ATOM 1503 O O . LEU A 1 193 ? 38.713 2.638 28.428 1.00 43.25 193 LEU A O 1
ATOM 1507 N N . GLU A 1 194 ? 37.392 0.972 27.734 1.00 38.72 194 GLU A N 1
ATOM 1508 C CA . GLU A 1 194 ? 36.273 1.316 28.609 1.00 38.72 194 GLU A CA 1
ATOM 1509 C C . GLU A 1 194 ? 36.395 0.487 29.888 1.00 38.72 194 GLU A C 1
ATOM 1511 O O . GLU A 1 194 ? 36.081 -0.703 29.934 1.00 38.72 194 GLU A O 1
ATOM 1516 N N . THR A 1 195 ? 36.866 1.124 30.958 1.00 49.19 195 THR A N 1
ATOM 1517 C CA . THR A 1 195 ? 36.703 0.604 32.314 1.00 49.19 195 THR A CA 1
ATOM 1518 C C . THR A 1 195 ? 35.234 0.752 32.703 1.00 49.19 195 THR A C 1
ATOM 1520 O O . THR A 1 195 ? 34.823 1.785 33.231 1.00 49.19 195 THR A O 1
ATOM 1523 N N . SER A 1 196 ? 34.431 -0.274 32.428 1.00 38.94 196 SER A N 1
ATOM 1524 C CA . SER A 1 196 ? 33.092 -0.395 33.001 1.00 38.94 196 SER A CA 1
ATOM 1525 C C . SER A 1 196 ? 33.175 -1.167 34.312 1.00 38.94 196 SER A C 1
ATOM 1527 O O . SER A 1 196 ? 33.557 -2.338 34.361 1.00 38.94 196 SER A O 1
ATOM 1529 N N . SER A 1 197 ? 32.828 -0.476 35.395 1.00 52.66 197 SER A N 1
ATOM 1530 C CA . SER A 1 197 ? 32.602 -1.041 36.720 1.00 52.66 197 SER A CA 1
ATOM 1531 C C . SER A 1 197 ? 31.408 -1.998 36.662 1.00 52.66 197 SER A C 1
ATOM 1533 O O . SER A 1 197 ? 30.268 -1.575 36.856 1.00 52.66 197 SER A O 1
ATOM 1535 N N . LYS A 1 198 ? 31.675 -3.259 36.297 1.00 56.84 198 LYS A N 1
ATOM 1536 C CA . LYS A 1 198 ? 30.927 -4.492 36.617 1.00 56.84 198 LYS A CA 1
ATOM 1537 C C . LYS A 1 198 ? 31.571 -5.671 35.870 1.00 56.84 198 LYS A C 1
ATOM 1539 O O . LYS A 1 198 ? 31.456 -5.792 34.657 1.00 56.84 198 LYS A O 1
ATOM 1544 N N . ASN A 1 199 ? 32.246 -6.539 36.624 1.00 53.12 199 ASN A N 1
ATOM 1545 C CA . ASN A 1 199 ? 32.830 -7.814 36.192 1.00 53.12 199 ASN A CA 1
ATOM 1546 C C . ASN A 1 199 ? 31.836 -8.688 35.407 1.00 53.12 199 ASN A C 1
ATOM 1548 O O . ASN A 1 199 ? 31.061 -9.420 36.019 1.00 53.12 199 ASN A O 1
ATOM 1552 N N . THR A 1 200 ? 31.893 -8.699 34.074 1.00 51.41 200 THR A N 1
ATOM 1553 C CA . THR A 1 200 ? 31.459 -9.847 33.254 1.00 51.41 200 THR A CA 1
ATOM 1554 C C . THR A 1 200 ? 32.159 -9.798 31.895 1.00 51.41 200 THR A C 1
ATOM 1556 O O . THR A 1 200 ? 31.899 -8.921 31.077 1.00 51.41 200 THR A O 1
ATOM 1559 N N . VAL A 1 201 ? 33.057 -10.754 31.655 1.00 39.34 201 VAL A N 1
ATOM 1560 C CA . VAL A 1 201 ? 33.690 -11.006 30.355 1.00 39.34 201 VAL A CA 1
ATOM 1561 C C . VAL A 1 201 ? 32.811 -12.002 29.598 1.00 39.34 201 VAL A C 1
ATOM 1563 O O . VAL A 1 201 ? 32.665 -13.134 30.044 1.00 39.34 201 VAL A O 1
ATOM 1566 N N . CYS A 1 202 ? 32.257 -11.607 28.450 1.00 41.06 202 CYS A N 1
ATOM 1567 C CA . CYS A 1 202 ? 31.680 -12.537 27.475 1.00 41.06 202 CYS A CA 1
ATOM 1568 C C . CYS A 1 202 ? 32.309 -12.276 26.104 1.00 41.06 202 CYS A C 1
ATOM 1570 O O . CYS A 1 202 ? 31.993 -11.299 25.427 1.00 41.06 202 CYS A O 1
ATOM 1572 N N . VAL A 1 203 ? 33.222 -13.162 25.711 1.00 48.09 203 VAL A N 1
ATOM 1573 C CA . VAL A 1 203 ? 33.839 -13.206 24.382 1.00 48.09 203 VAL A CA 1
ATOM 1574 C C . VAL A 1 203 ? 32.839 -13.836 23.408 1.00 48.09 203 VAL A C 1
ATOM 1576 O O . VAL A 1 203 ? 32.418 -14.973 23.604 1.00 48.09 203 VAL A O 1
ATOM 1579 N N . ARG A 1 204 ? 32.455 -13.109 22.351 1.00 45.62 204 ARG A N 1
ATOM 1580 C CA . ARG A 1 204 ? 31.799 -13.689 21.166 1.00 45.62 204 ARG A CA 1
ATOM 1581 C C . ARG A 1 204 ? 32.854 -14.408 20.320 1.00 45.62 204 ARG A C 1
ATOM 1583 O O . ARG A 1 204 ? 33.821 -13.773 19.909 1.00 45.62 204 ARG A O 1
ATOM 1590 N N . LEU A 1 205 ? 32.625 -15.682 20.003 1.00 39.25 205 LEU A N 1
ATOM 1591 C CA . LEU A 1 205 ? 33.222 -16.359 18.846 1.00 39.25 205 LEU A CA 1
ATOM 1592 C C . LEU A 1 205 ? 32.114 -16.741 17.846 1.00 39.25 205 LEU A C 1
ATOM 1594 O O . LEU A 1 205 ? 31.004 -17.050 18.284 1.00 39.25 205 LEU A O 1
ATOM 1598 N N . PRO A 1 206 ? 32.393 -16.694 16.531 1.00 50.25 206 PRO A N 1
ATOM 1599 C CA . PRO A 1 206 ? 31.439 -17.024 15.479 1.00 50.25 206 PRO A CA 1
ATOM 1600 C C . PRO A 1 206 ? 31.404 -18.537 15.207 1.00 50.25 206 PRO A C 1
ATOM 1602 O O . PRO A 1 206 ? 32.439 -19.204 15.264 1.00 50.25 206 PRO A O 1
ATOM 1605 N N . LEU A 1 207 ? 30.225 -19.041 14.848 1.00 48.44 207 LEU A N 1
ATOM 1606 C CA . LEU A 1 207 ? 30.050 -20.171 13.933 1.00 48.44 207 LEU A CA 1
ATOM 1607 C C . LEU A 1 207 ? 29.175 -19.686 12.780 1.00 48.44 207 LEU A C 1
ATOM 1609 O O . LEU A 1 207 ? 28.200 -18.957 13.080 1.00 48.44 207 LEU A O 1
#

Secondary structure (DSSP, 8-state):
-------------SS-HHHHHHHHHHHHHHHHHHT--HHHHHHHHHHHHHHHHHS---GGGHHHHHHHHHHHHHHHH-SSPPPHHHHHHHTTTSS-HHHHHHHHHHHHHHTTT------HHHHHHHHHHHHHT-------PPP--------PPPTT---TT-------PPPPPPPP-PPPPPPPPP----------SS---------

Nearest PDB structures (foldseek):
  4bco-assembly2_D  TM=9.660E-01  e=1.125E-07  Bos taurus
  4bcn-assembly2_B  TM=9.761E-01  e=1.988E-07  Homo sapiens
  7mkx-assembly1_B  TM=9.741E-01  e=2.446E-07  Homo sapiens
  4bcm-assembly2_D  TM=9.341E-01  e=1.314E-07  Homo sapiens
  4bcn-assembly1_D  TM=9.678E-01  e=3.338E-07  Homo sapiens

InterPro domains:
  IPR006671 Cyclin, N-terminal [PF00134] (14-115)
  IPR013763 Cyclin-like domain [SM00385] (25-109)
  IPR036915 Cyclin-like superfamily [SSF47954] (13-115)
  IPR039361 Cyclin [PTHR10177] (21-121)

Foldseek 3Di:
DDPPPDDPPPDPLLQDVVLLVVLLVLLVVVCVVVVHDPQLSQLLSVLLVLLSVQDHDDSLCSNLLSLLSSQVSCVPPPPDHDDLVVSCVSVVVSDDSVSSVVSNVVSCVSCVVPSDDDGPVNVVVVVVVVVVPPPPPDPPPPPPPDDDDDPDDDPDDDDPPDDDPPPPDPDDDDDPDDDDDDDDDPDDPPPPPDPDPDDDDDDDDDD

Mean predicted aligned error: 18.56 Å

Solvent-accessible surface area (backbone atoms only — not comparable to full-atom values): 13852 Å² total; per-residue (Å²): 139,81,88,76,82,72,81,90,75,81,64,86,63,76,60,49,73,64,62,51,48,56,48,50,55,50,48,50,57,53,38,61,74,68,67,59,59,72,63,28,55,54,46,14,52,51,49,41,52,55,52,55,72,75,50,84,66,59,74,92,50,46,58,58,47,48,52,23,26,38,55,53,20,32,73,72,68,46,92,73,71,81,55,64,66,60,57,26,56,76,49,73,65,77,50,52,61,69,53,40,58,49,46,34,54,52,50,41,68,71,47,74,70,68,74,87,68,85,47,70,66,58,54,49,51,50,50,53,52,52,65,73,60,61,68,84,79,66,82,73,69,73,76,88,75,66,98,67,87,83,78,78,79,76,92,84,80,78,71,93,84,71,74,75,82,75,74,82,73,79,79,84,75,85,76,79,82,78,75,79,82,79,81,81,78,80,84,76,81,78,80,77,85,74,87,67,97,65,99,74,90,80,85,87,78,90,131